Protein AF-A0A941SJ38-F1 (afdb_monomer)

Mean predicted aligned error: 13.51 Å

Foldseek 3Di:
DVVVCVLLLHQAAAEAEPCVVDDPVRVVVVVVVVLVVCVVPPNNPHHYAYDYPDPPDCVSVVVCCVPPVPVCVVCVVVSVVSSVVSVVVVVLVVVLVVLVVVCVVLVLVVQLVLLVVLLVVLLVLLVVVLVPDDQLLVVLLVLLLVLLLVLLLVQLVCLLPDPDQKGFSLVSSLVSLQVVLVVVLVVLVVVLVVSQVVLQVSCVVHDDDGRDDDQDDDDQDHQDSPVQRPRDIDGRDPCSVVGSVVSSVVSSVVCVPDCNSVSSSVRSSVSSVVNSVSSVSSSVRSSVSSVVSSVVSSVVSVVVVVVSVVVSVVSPPDPPPPPPVVVVVPVVPPPPPDD

Solvent-accessible surface area (backbone atoms only — not comparable to full-atom values): 19385 Å² total; per-residue (Å²): 108,70,70,58,43,44,75,50,48,44,88,68,74,46,73,44,68,59,43,79,81,42,55,74,67,54,46,52,54,52,49,52,53,53,49,53,51,34,45,76,72,79,45,79,79,61,53,73,37,46,30,44,91,57,88,89,56,56,65,47,39,54,47,32,42,62,73,53,46,45,58,50,63,78,36,38,67,60,49,49,52,48,24,51,49,46,49,51,53,48,52,51,53,53,51,52,52,51,51,52,54,49,46,64,76,56,32,58,68,63,54,49,51,49,50,55,48,42,50,52,52,45,52,47,54,51,52,53,59,58,70,66,63,73,60,38,65,66,50,25,54,55,50,48,56,52,47,49,51,50,45,20,44,55,51,15,50,49,59,59,78,46,88,66,68,53,45,69,48,32,65,50,48,46,52,53,50,49,54,49,53,52,50,53,52,51,52,53,52,52,52,49,53,51,50,51,49,52,46,27,58,51,50,66,77,43,92,75,82,84,71,81,87,73,86,78,89,68,85,80,79,77,83,85,52,86,89,73,63,66,91,40,73,42,68,60,59,90,66,44,86,78,35,42,68,58,37,20,53,51,43,41,56,52,48,68,72,42,74,53,57,63,51,51,36,52,53,44,24,54,50,43,48,46,46,48,53,49,48,52,52,45,49,50,51,51,50,52,54,52,50,51,58,48,48,55,52,50,52,51,50,50,51,54,52,49,52,54,50,49,53,49,51,63,72,61,52,76,79,88,78,75,66,74,82,64,58,74,67,61,70,74,72,78,76,82,87,86,130

Nearest PDB structures (foldseek):
  5wp9-assembly1_A  TM=1.998E-01  e=3.337E-02  Homo sapiens
  2wcd-assembly1_A  TM=2.028E-01  e=3.919E+00  Escherichia coli K-12

Structure (mmCIF, N/CA/C/O backbone):
data_AF-A0A941SJ38-F1
#
_entry.id   AF-A0A941SJ38-F1
#
loop_
_atom_site.group_PDB
_atom_site.id
_atom_site.type_symbol
_atom_site.label_atom_id
_atom_site.label_alt_id
_atom_site.label_comp_id
_atom_site.label_asym_id
_atom_site.label_entity_id
_atom_site.label_seq_id
_atom_site.pdbx_PDB_ins_code
_atom_site.Cartn_x
_atom_site.Cartn_y
_atom_site.Cartn_z
_atom_site.occupancy
_atom_site.B_iso_or_equiv
_atom_site.auth_seq_id
_atom_site.auth_comp_id
_atom_site.auth_asym_id
_atom_site.auth_atom_id
_atom_site.pdbx_PDB_model_num
ATOM 1 N N . LEU A 1 1 ? 20.464 14.013 -52.030 1.00 75.69 1 LEU A N 1
ATOM 2 C CA . LEU A 1 1 ? 20.244 12.592 -52.411 1.00 75.69 1 LEU A CA 1
ATOM 3 C C . LEU A 1 1 ? 21.562 11.840 -52.593 1.00 75.69 1 LEU A C 1
ATOM 5 O O . LEU A 1 1 ? 21.758 10.853 -51.898 1.00 75.69 1 LEU A O 1
ATOM 9 N N . ILE A 1 2 ? 22.471 12.305 -53.461 1.00 80.00 2 ILE A N 1
ATOM 10 C CA . ILE A 1 2 ? 23.782 11.664 -53.701 1.00 80.00 2 ILE A CA 1
ATOM 11 C C . ILE A 1 2 ? 24.567 11.471 -52.391 1.00 80.00 2 ILE A C 1
ATOM 13 O O . ILE A 1 2 ? 25.016 10.362 -52.109 1.00 80.00 2 ILE A O 1
ATOM 17 N N . ASP A 1 3 ? 24.606 12.488 -51.525 1.00 78.69 3 ASP A N 1
ATOM 18 C CA . ASP A 1 3 ? 25.258 12.384 -50.209 1.00 78.69 3 ASP A CA 1
ATOM 19 C C . ASP A 1 3 ? 24.637 11.331 -49.296 1.00 78.69 3 ASP A C 1
ATOM 21 O O . ASP A 1 3 ? 25.325 10.754 -48.462 1.00 78.69 3 ASP A O 1
ATOM 25 N N . ALA A 1 4 ? 23.327 11.098 -49.403 1.00 77.62 4 ALA A N 1
ATOM 26 C CA . ALA A 1 4 ? 22.640 10.096 -48.597 1.00 77.62 4 ALA A CA 1
ATOM 27 C C . ALA A 1 4 ? 22.971 8.681 -49.094 1.00 77.62 4 ALA A C 1
ATOM 29 O O . ALA A 1 4 ? 23.262 7.805 -48.282 1.00 77.62 4 ALA A O 1
ATOM 30 N N . LEU A 1 5 ? 23.004 8.487 -50.420 1.00 79.50 5 LEU A N 1
ATOM 31 C CA . LEU A 1 5 ? 23.379 7.221 -51.059 1.00 79.50 5 LEU A CA 1
ATOM 32 C C . LEU A 1 5 ? 24.843 6.854 -50.777 1.00 79.50 5 LEU A C 1
ATOM 34 O O . LEU A 1 5 ? 25.150 5.709 -50.439 1.00 79.50 5 LEU A O 1
ATOM 38 N N . ARG A 1 6 ? 25.750 7.832 -50.813 1.00 75.62 6 ARG A N 1
ATOM 39 C CA . ARG A 1 6 ? 27.159 7.594 -50.475 1.00 75.62 6 ARG A CA 1
ATOM 40 C C . ARG A 1 6 ? 27.389 7.382 -48.988 1.00 75.62 6 ARG A C 1
ATOM 42 O O . ARG A 1 6 ? 28.144 6.487 -48.629 1.00 75.62 6 ARG A O 1
ATOM 49 N N . ARG A 1 7 ? 26.675 8.103 -48.116 1.00 74.06 7 ARG A N 1
ATOM 50 C CA . ARG A 1 7 ? 26.668 7.810 -46.670 1.00 74.06 7 ARG A CA 1
ATOM 51 C C . ARG A 1 7 ? 26.160 6.398 -46.354 1.00 74.06 7 ARG A C 1
ATOM 53 O O . ARG A 1 7 ? 26.517 5.856 -45.316 1.00 74.06 7 ARG A O 1
ATOM 60 N N . SER A 1 8 ? 25.374 5.778 -47.240 1.00 69.50 8 SER A N 1
ATOM 61 C CA . SER A 1 8 ? 25.000 4.357 -47.148 1.00 69.50 8 SER A CA 1
ATOM 62 C C . SER A 1 8 ? 25.985 3.380 -47.813 1.00 69.50 8 SER A C 1
ATOM 64 O O . SER A 1 8 ? 25.677 2.193 -47.937 1.00 69.50 8 SER A O 1
ATOM 66 N N . GLY A 1 9 ? 27.154 3.857 -48.252 1.00 70.75 9 GLY A N 1
ATOM 67 C CA . GLY A 1 9 ? 28.175 3.047 -48.921 1.00 70.75 9 GLY A CA 1
ATOM 68 C C . GLY A 1 9 ? 27.796 2.624 -50.341 1.00 70.75 9 GLY A C 1
ATOM 69 O O . GLY A 1 9 ? 28.392 1.698 -50.884 1.00 70.75 9 GLY A O 1
ATOM 70 N N . SER A 1 10 ? 26.781 3.248 -50.947 1.00 80.19 10 SER A N 1
ATOM 71 C CA . SER A 1 10 ? 26.409 2.976 -52.335 1.00 80.19 10 SER A CA 1
ATOM 72 C C . SER A 1 10 ? 27.311 3.763 -53.277 1.00 80.19 10 SER A C 1
ATOM 74 O O . SER A 1 10 ? 27.501 4.969 -53.112 1.00 80.19 10 SER A O 1
ATOM 76 N N . ALA A 1 11 ? 27.841 3.086 -54.290 1.00 80.38 11 ALA A N 1
ATOM 77 C CA . ALA A 1 11 ? 28.521 3.752 -55.386 1.00 80.38 11 ALA A CA 1
ATOM 78 C C . ALA A 1 11 ? 27.474 4.395 -56.314 1.00 80.38 11 ALA A C 1
ATOM 80 O O . ALA A 1 11 ? 26.456 3.781 -56.636 1.00 80.38 11 ALA A O 1
ATOM 81 N N . VAL A 1 12 ? 27.699 5.656 -56.687 1.00 85.31 12 VAL A N 1
ATOM 82 C CA . VAL A 1 12 ? 26.742 6.479 -57.440 1.00 85.31 12 VAL A CA 1
ATOM 83 C C . VAL A 1 12 ? 27.341 6.826 -58.796 1.00 85.31 12 VAL A C 1
ATOM 85 O O . VAL A 1 12 ? 28.498 7.226 -58.874 1.00 85.31 12 VAL A O 1
ATOM 88 N N . ILE A 1 13 ? 26.535 6.696 -59.846 1.00 88.94 13 ILE A N 1
ATOM 89 C CA . ILE A 1 13 ? 26.848 7.109 -61.217 1.00 88.94 13 ILE A CA 1
ATOM 90 C C . ILE A 1 13 ? 25.715 8.021 -61.682 1.00 88.94 13 ILE A C 1
ATOM 92 O O . ILE A 1 13 ? 24.554 7.780 -61.340 1.00 88.94 13 ILE A O 1
ATOM 96 N N . VAL A 1 14 ? 26.030 9.047 -62.470 1.00 90.56 14 VAL A N 1
ATOM 97 C CA . VAL A 1 14 ? 25.021 9.901 -63.105 1.00 90.56 14 VAL A CA 1
ATOM 98 C C . VAL A 1 14 ? 24.909 9.548 -64.582 1.00 90.56 14 VAL A C 1
ATOM 100 O O . VAL A 1 14 ? 25.897 9.558 -65.312 1.00 90.56 14 VAL A O 1
ATOM 103 N N . LEU A 1 15 ? 23.689 9.243 -65.021 1.00 92.62 15 LEU A N 1
ATOM 104 C CA . LEU A 1 15 ? 23.380 8.951 -66.418 1.00 92.62 15 LEU A CA 1
ATOM 105 C C . LEU A 1 15 ? 22.578 10.103 -67.028 1.00 92.62 15 LEU A C 1
ATOM 107 O O . LEU A 1 15 ? 21.476 10.417 -66.575 1.00 92.62 15 LEU A O 1
ATOM 111 N N . LEU A 1 16 ? 23.123 10.712 -68.078 1.00 93.12 16 LEU A N 1
ATOM 112 C CA . LEU A 1 16 ? 22.471 11.741 -68.882 1.00 93.12 16 LEU A CA 1
ATOM 113 C C . LEU A 1 16 ? 21.714 11.072 -70.030 1.00 93.12 16 LEU A C 1
ATOM 115 O O . LEU A 1 16 ? 22.285 10.722 -71.063 1.00 93.12 16 LEU A O 1
ATOM 119 N N . THR A 1 17 ? 20.421 10.835 -69.811 1.00 91.31 17 THR A N 1
ATOM 120 C CA . THR A 1 17 ? 19.551 10.143 -70.776 1.00 91.31 17 THR A CA 1
ATOM 121 C C . THR A 1 17 ? 19.189 11.018 -71.985 1.00 91.31 17 THR A C 1
ATOM 123 O O . THR A 1 17 ? 19.182 12.242 -71.872 1.00 91.31 17 THR A O 1
ATOM 126 N N . LYS A 1 18 ? 18.794 10.389 -73.104 1.00 90.19 18 LYS A N 1
ATOM 127 C CA . LYS A 1 18 ? 18.397 11.037 -74.377 1.00 90.19 18 LYS A CA 1
ATOM 128 C C . LYS A 1 18 ? 19.536 11.783 -75.081 1.00 90.19 18 LYS A C 1
ATOM 130 O O . LYS A 1 18 ? 19.309 12.799 -75.739 1.00 90.19 18 LYS A O 1
ATOM 135 N N . ALA A 1 19 ? 20.761 11.277 -74.951 1.00 88.50 19 ALA A N 1
ATOM 136 C CA . ALA A 1 19 ? 21.938 11.877 -75.579 1.00 88.50 19 ALA A CA 1
ATOM 137 C C . ALA A 1 19 ? 21.843 11.956 -77.119 1.00 88.50 19 ALA A C 1
ATOM 139 O O . ALA A 1 19 ? 22.462 12.821 -77.728 1.00 88.50 19 ALA A O 1
ATOM 140 N N . ASP A 1 20 ? 21.020 11.112 -77.746 1.00 86.75 20 ASP A N 1
ATOM 141 C CA . ASP A 1 20 ? 20.721 11.109 -79.186 1.00 86.75 20 ASP A CA 1
ATOM 142 C C . ASP A 1 20 ? 20.048 12.393 -79.685 1.00 86.75 20 ASP A C 1
ATOM 144 O O . ASP A 1 20 ? 20.148 12.714 -80.864 1.00 86.75 20 ASP A O 1
ATOM 148 N N . ARG A 1 21 ? 19.392 13.152 -78.799 1.00 88.81 21 ARG A N 1
ATOM 149 C CA . ARG A 1 21 ? 18.765 14.437 -79.150 1.00 88.81 21 ARG A CA 1
ATOM 150 C C . ARG A 1 21 ? 19.740 15.608 -79.164 1.00 88.81 21 ARG A C 1
ATOM 152 O O . ARG A 1 21 ? 19.356 16.701 -79.566 1.00 88.81 21 ARG A O 1
ATOM 159 N N . LEU A 1 22 ? 20.950 15.395 -78.662 1.00 87.88 22 LEU A N 1
ATOM 160 C CA . LEU A 1 22 ? 21.973 16.419 -78.538 1.00 87.88 22 LEU A CA 1
ATOM 161 C C . LEU A 1 22 ? 23.025 16.206 -79.621 1.00 87.88 22 LEU A C 1
ATOM 163 O O . LEU A 1 22 ? 23.533 15.089 -79.780 1.00 87.88 22 LEU A O 1
ATOM 167 N N . GLY A 1 23 ? 23.378 17.287 -80.318 1.00 88.56 23 GLY A N 1
ATOM 168 C CA . GLY A 1 23 ? 24.576 17.310 -81.148 1.00 88.56 23 GLY A CA 1
ATOM 169 C C . GLY A 1 23 ? 25.833 17.145 -80.290 1.00 88.56 23 GLY A C 1
ATOM 170 O O . GLY A 1 23 ? 25.806 17.335 -79.075 1.00 88.56 23 GLY A O 1
ATOM 171 N N . GLU A 1 24 ? 26.958 16.797 -80.911 1.00 86.31 24 GLU A N 1
ATOM 172 C CA . GLU A 1 24 ? 28.221 16.549 -80.201 1.00 86.31 24 GLU A CA 1
ATOM 173 C C . GLU A 1 24 ? 28.652 17.734 -79.321 1.00 86.31 24 GLU A C 1
ATOM 175 O O . GLU A 1 24 ? 29.019 17.554 -78.160 1.00 86.31 24 GLU A O 1
ATOM 180 N N . ARG A 1 25 ? 28.529 18.957 -79.845 1.00 90.56 25 ARG A N 1
ATOM 181 C CA . ARG A 1 25 ? 28.831 20.188 -79.106 1.00 90.56 25 ARG A CA 1
ATOM 182 C C . ARG A 1 25 ? 27.931 20.360 -77.880 1.00 90.56 25 ARG A C 1
ATOM 184 O O . ARG A 1 25 ? 28.435 20.604 -76.786 1.00 90.56 25 ARG A O 1
ATOM 191 N N . ASP A 1 26 ? 26.626 20.165 -78.046 1.00 92.31 26 ASP A N 1
ATOM 192 C CA . ASP A 1 26 ? 25.653 20.311 -76.959 1.00 92.31 26 ASP A CA 1
ATOM 193 C C . ASP A 1 26 ? 25.883 19.263 -75.860 1.00 92.31 26 ASP A C 1
ATOM 195 O O . ASP A 1 26 ? 25.719 19.554 -74.675 1.00 92.31 26 ASP A O 1
ATOM 199 N N . ARG A 1 27 ? 26.320 18.046 -76.224 1.00 90.19 27 ARG A N 1
ATOM 200 C CA . ARG A 1 27 ? 26.716 17.014 -75.249 1.00 90.19 27 ARG A CA 1
ATOM 201 C C . ARG A 1 27 ? 27.866 17.517 -74.374 1.00 90.19 27 ARG A C 1
ATOM 203 O O . ARG A 1 27 ? 27.773 17.421 -73.153 1.00 90.19 27 ARG A O 1
ATOM 210 N N . TRP A 1 28 ? 28.916 18.099 -74.953 1.00 91.00 28 TRP A N 1
ATOM 211 C CA . TRP A 1 28 ? 30.040 18.638 -74.175 1.00 91.00 28 TRP A CA 1
ATOM 212 C C . TRP A 1 28 ? 29.636 19.794 -73.258 1.00 91.00 28 TRP A C 1
ATOM 214 O O . TRP A 1 28 ? 30.062 19.827 -72.101 1.00 91.00 28 TRP A O 1
ATOM 224 N N . GLU A 1 29 ? 28.774 20.695 -73.731 1.00 93.12 29 GLU A N 1
ATOM 225 C CA . GLU A 1 29 ? 28.261 21.808 -72.923 1.00 93.12 29 GLU A CA 1
ATOM 226 C C . GLU A 1 29 ? 27.428 21.299 -71.730 1.00 93.12 29 GLU A C 1
ATOM 228 O O . GLU A 1 29 ? 27.646 21.719 -70.587 1.00 93.12 29 GLU A O 1
ATOM 233 N N . VAL A 1 30 ? 26.542 20.320 -71.952 1.00 93.06 30 VAL A N 1
ATOM 234 C CA . VAL A 1 30 ? 25.743 19.691 -70.885 1.00 93.06 30 VAL A CA 1
ATOM 235 C C . VAL A 1 30 ? 26.626 18.903 -69.911 1.00 93.06 30 VAL A C 1
ATOM 237 O O . VAL A 1 30 ? 26.441 19.012 -68.696 1.00 93.06 30 VAL A O 1
ATOM 240 N N . TYR A 1 31 ? 27.603 18.138 -70.409 1.00 92.44 31 TYR A N 1
ATOM 241 C CA . TYR A 1 31 ? 28.555 17.403 -69.570 1.00 92.44 31 TYR A CA 1
ATOM 242 C C . TYR A 1 31 ? 29.340 18.349 -68.662 1.00 92.44 31 TYR A C 1
ATOM 244 O O . TYR A 1 31 ? 29.393 18.134 -67.449 1.00 92.44 31 TYR A O 1
ATOM 252 N N . GLY A 1 32 ? 29.907 19.416 -69.234 1.00 92.00 32 GLY A N 1
ATOM 253 C CA . GLY A 1 32 ? 30.650 20.438 -68.500 1.00 92.00 32 GLY A CA 1
ATOM 254 C C . GLY A 1 32 ? 29.790 21.110 -67.432 1.00 92.00 32 GLY A C 1
ATOM 255 O O . GLY A 1 32 ? 30.217 21.245 -66.287 1.00 92.00 32 GLY A O 1
ATOM 256 N N . HIS A 1 33 ? 28.539 21.447 -67.761 1.00 93.56 33 HIS A N 1
ATOM 257 C CA . HIS A 1 33 ? 27.612 22.030 -66.793 1.00 93.56 33 HIS A CA 1
ATOM 258 C C . HIS A 1 33 ? 27.317 21.088 -65.615 1.00 93.56 33 HIS A C 1
ATOM 260 O O . HIS A 1 33 ? 27.380 21.497 -64.453 1.00 93.56 33 HIS A O 1
ATOM 266 N N . VAL A 1 34 ? 26.994 19.822 -65.898 1.00 91.06 34 VAL A N 1
ATOM 267 C CA . VAL A 1 34 ? 26.637 18.828 -64.873 1.00 91.06 34 VAL A CA 1
ATOM 268 C C . VAL A 1 34 ? 27.839 18.482 -64.000 1.00 91.06 34 VAL A C 1
ATOM 270 O O . VAL A 1 34 ? 27.717 18.446 -62.777 1.00 91.06 34 VAL A O 1
ATOM 273 N N . THR A 1 35 ? 29.008 18.270 -64.600 1.00 90.50 35 THR A N 1
ATOM 274 C CA . THR A 1 35 ? 30.236 17.968 -63.850 1.00 90.50 35 THR A CA 1
ATOM 275 C C . THR A 1 35 ? 30.676 19.139 -62.978 1.00 90.50 35 THR A C 1
ATOM 277 O O . THR A 1 35 ? 30.949 18.923 -61.800 1.00 90.50 35 THR A O 1
ATOM 280 N N . ALA A 1 36 ? 30.637 20.379 -63.479 1.00 89.88 36 ALA A N 1
ATOM 281 C CA . ALA A 1 36 ? 30.938 21.566 -62.676 1.00 89.88 36 ALA A CA 1
ATOM 282 C C . ALA A 1 36 ? 29.968 21.726 -61.488 1.00 89.88 36 ALA A C 1
ATOM 284 O O . ALA A 1 36 ? 30.379 22.058 -60.372 1.00 89.88 36 ALA A O 1
ATOM 285 N N . ARG A 1 37 ? 28.676 21.431 -61.690 1.00 88.12 37 ARG A N 1
ATOM 286 C CA . ARG A 1 37 ? 27.662 21.419 -60.617 1.00 88.12 37 ARG A CA 1
ATOM 287 C C . ARG A 1 37 ? 27.922 20.323 -59.578 1.00 88.12 37 ARG A C 1
ATOM 289 O O . ARG A 1 37 ? 27.768 20.572 -58.385 1.00 88.12 37 ARG A O 1
ATOM 296 N N . LEU A 1 38 ? 28.315 19.122 -60.004 1.00 87.62 38 LEU A N 1
ATOM 297 C CA . LEU A 1 38 ? 28.646 18.019 -59.093 1.00 87.62 38 LEU A CA 1
ATOM 298 C C . LEU A 1 38 ? 29.923 18.298 -58.289 1.00 87.62 38 LEU A C 1
ATOM 300 O O . LEU A 1 38 ? 29.952 18.034 -57.087 1.00 87.62 38 LEU A O 1
ATOM 304 N N . GLN A 1 39 ? 30.935 18.886 -58.931 1.00 85.19 39 GLN A N 1
ATOM 305 C CA . GLN A 1 39 ? 32.205 19.274 -58.310 1.00 85.19 39 GLN A CA 1
ATOM 306 C C . GLN A 1 39 ? 32.030 20.357 -57.242 1.00 85.19 39 GLN A C 1
ATOM 308 O O . GLN A 1 39 ? 32.662 20.288 -56.193 1.00 85.19 39 GLN A O 1
ATOM 313 N N . THR A 1 40 ? 31.169 21.345 -57.494 1.00 82.31 40 THR A N 1
ATOM 314 C CA . THR A 1 40 ? 30.928 22.457 -56.558 1.00 82.31 40 THR A CA 1
ATOM 315 C C . THR A 1 40 ? 29.988 22.096 -55.409 1.00 82.31 40 THR A C 1
ATOM 317 O O . THR A 1 40 ? 30.082 22.705 -54.347 1.00 82.31 40 THR A O 1
ATOM 320 N N . GLY A 1 41 ? 29.084 21.127 -55.601 1.00 73.19 41 GLY A N 1
ATOM 321 C CA . GLY A 1 41 ? 28.016 20.836 -54.640 1.00 73.19 41 GLY A CA 1
ATOM 322 C C . GLY A 1 41 ? 28.115 19.519 -53.867 1.00 73.19 41 GLY A C 1
ATOM 323 O O . GLY A 1 41 ? 27.460 19.407 -52.834 1.00 73.19 41 GLY A O 1
ATOM 324 N N . VAL A 1 42 ? 28.846 18.509 -54.357 1.00 70.12 42 VAL A N 1
ATOM 325 C CA . VAL A 1 42 ? 28.764 17.140 -53.809 1.00 70.12 42 VAL A CA 1
ATOM 326 C C . VAL A 1 42 ? 30.127 16.453 -53.706 1.00 70.12 42 VAL A C 1
ATOM 328 O O . VAL A 1 42 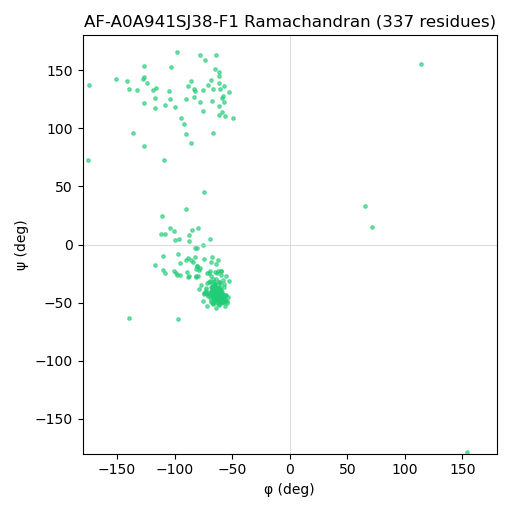? 30.539 16.106 -52.603 1.00 70.12 42 VAL A O 1
ATOM 331 N N . ASP A 1 43 ? 30.810 16.215 -54.833 1.00 66.94 43 ASP A N 1
ATOM 332 C CA . ASP A 1 43 ? 32.139 15.580 -54.897 1.00 66.94 43 ASP A CA 1
ATOM 333 C C . ASP A 1 43 ? 32.663 15.597 -56.352 1.00 66.94 43 ASP A C 1
ATOM 335 O O . ASP A 1 43 ? 31.902 15.270 -57.272 1.00 66.94 43 ASP A O 1
ATOM 339 N N . PRO A 1 44 ? 33.949 15.903 -56.591 1.00 71.31 44 PRO A N 1
ATOM 340 C CA . PRO A 1 44 ? 34.573 15.797 -57.909 1.00 71.31 44 PRO A CA 1
ATOM 341 C C . PRO A 1 44 ? 34.633 14.394 -58.546 1.00 71.31 44 PRO A C 1
ATOM 343 O O . PRO A 1 44 ? 34.922 14.307 -59.739 1.00 71.31 44 PRO A O 1
ATOM 346 N N . GLN A 1 45 ? 34.378 13.307 -57.813 1.00 78.31 45 GLN A N 1
ATOM 347 C CA . GLN A 1 45 ? 34.620 11.933 -58.284 1.00 78.31 45 GLN A CA 1
ATOM 348 C C . GLN A 1 45 ? 33.393 11.173 -58.814 1.00 78.31 45 GLN A C 1
ATOM 350 O O . GLN A 1 45 ? 33.512 9.992 -59.140 1.00 78.31 45 GLN A O 1
ATOM 355 N N . VAL A 1 46 ? 32.206 11.787 -58.898 1.00 86.25 46 VAL A N 1
ATOM 356 C CA . VAL A 1 46 ? 31.015 11.083 -59.411 1.00 86.25 46 VAL A CA 1
ATOM 357 C C . VAL A 1 46 ? 31.103 10.952 -60.938 1.00 86.25 46 VAL A C 1
ATOM 359 O O . VAL A 1 46 ? 31.055 11.973 -61.626 1.00 86.25 46 VAL A O 1
ATOM 362 N N . PRO A 1 47 ? 31.202 9.730 -61.498 1.00 88.88 47 PRO A N 1
ATOM 363 C CA . PRO A 1 47 ? 31.301 9.559 -62.939 1.00 88.88 47 PRO A CA 1
ATOM 364 C C . PRO A 1 47 ? 29.966 9.894 -63.616 1.00 88.88 47 PRO A C 1
ATOM 366 O O . PRO A 1 47 ? 28.890 9.504 -63.145 1.00 88.88 47 PRO A O 1
ATOM 369 N N . VAL A 1 48 ? 30.051 10.614 -64.735 1.00 91.38 48 VAL A N 1
ATOM 370 C CA . VAL A 1 48 ? 28.908 11.039 -65.549 1.00 91.38 48 VAL A CA 1
ATOM 371 C C . VAL A 1 48 ? 29.026 10.388 -66.922 1.00 91.38 48 VAL A C 1
ATOM 373 O O . VAL A 1 48 ? 30.052 10.532 -67.580 1.00 91.38 48 VAL A O 1
ATOM 376 N N . PHE A 1 49 ? 27.981 9.692 -67.364 1.00 92.75 49 PHE A N 1
ATOM 377 C CA . PHE A 1 49 ? 27.938 9.073 -68.689 1.00 92.75 49 PHE A CA 1
ATOM 378 C C . PHE A 1 49 ? 26.690 9.486 -69.459 1.00 92.75 49 PHE A C 1
ATOM 380 O O . PHE A 1 49 ? 25.644 9.774 -68.876 1.00 92.75 49 PHE A O 1
ATOM 387 N N . PHE A 1 50 ? 26.790 9.464 -70.784 1.00 90.75 50 PHE A N 1
ATOM 388 C CA . PHE A 1 50 ? 25.652 9.632 -71.675 1.00 90.75 50 PHE A CA 1
ATOM 389 C C . PHE A 1 50 ? 24.957 8.299 -71.922 1.00 90.75 50 PHE A C 1
ATOM 391 O O . PHE A 1 50 ? 25.602 7.271 -72.100 1.00 90.75 50 PHE A O 1
ATOM 398 N N . ALA A 1 51 ? 23.629 8.323 -71.973 1.00 88.44 51 ALA A N 1
ATOM 399 C CA . ALA A 1 51 ? 22.829 7.158 -72.310 1.00 88.44 51 ALA A CA 1
ATOM 400 C C . ALA A 1 51 ? 21.774 7.530 -73.356 1.00 88.44 51 ALA A C 1
ATOM 402 O O . ALA A 1 51 ? 21.047 8.518 -73.218 1.00 88.44 51 ALA A O 1
ATOM 403 N N . SER A 1 52 ? 21.652 6.705 -74.392 1.00 86.50 52 SER A N 1
ATOM 404 C CA . SER A 1 52 ? 20.530 6.745 -75.326 1.00 86.50 52 SER A CA 1
ATOM 405 C C . SER A 1 52 ? 19.911 5.356 -75.450 1.00 86.50 52 SER A C 1
ATOM 407 O O . SER A 1 52 ? 20.607 4.342 -75.402 1.00 86.50 52 SER A O 1
ATOM 409 N N . SER A 1 53 ? 18.586 5.321 -75.572 1.00 80.38 53 SER A N 1
ATOM 410 C CA . SER A 1 53 ? 17.812 4.112 -75.864 1.00 80.38 53 SER A CA 1
ATOM 411 C C . SER A 1 53 ? 17.663 3.855 -77.367 1.00 80.38 53 SER A C 1
ATOM 413 O O . SER A 1 53 ? 17.186 2.790 -77.751 1.00 80.38 53 SER A O 1
ATOM 415 N N . THR A 1 54 ? 18.021 4.825 -78.211 1.00 80.69 54 THR A N 1
ATOM 416 C CA . THR A 1 54 ? 17.819 4.773 -79.663 1.00 80.69 54 THR A CA 1
ATOM 417 C C . THR A 1 54 ? 18.960 3.992 -80.316 1.00 80.69 54 THR A C 1
ATOM 419 O O . THR A 1 54 ? 20.127 4.213 -80.008 1.00 80.69 54 THR A O 1
ATOM 422 N N . SER A 1 55 ? 18.648 3.068 -81.227 1.00 66.38 55 SER A N 1
ATOM 423 C CA . SER A 1 55 ? 19.638 2.178 -81.859 1.00 66.38 55 SER A CA 1
ATOM 424 C C . SER A 1 55 ? 20.514 2.847 -82.928 1.00 66.38 55 SER A C 1
ATOM 426 O O . SER A 1 55 ? 21.350 2.174 -83.520 1.00 66.38 55 SER A O 1
ATOM 428 N N . SER A 1 56 ? 20.311 4.138 -83.209 1.00 75.25 56 SER A N 1
ATOM 429 C CA . SER A 1 56 ? 20.999 4.873 -84.279 1.00 75.25 56 SER A CA 1
ATOM 430 C C . SER A 1 56 ? 22.401 5.367 -83.906 1.00 75.25 56 SER A C 1
ATOM 432 O O . SER A 1 56 ? 23.192 5.630 -84.802 1.00 75.25 56 SER A O 1
ATOM 434 N N . ASP A 1 57 ? 22.713 5.499 -82.612 1.00 73.88 57 ASP A N 1
ATOM 435 C CA . ASP A 1 57 ? 24.026 5.925 -82.104 1.00 73.88 57 ASP A CA 1
ATOM 436 C C . ASP A 1 57 ? 24.420 5.019 -80.926 1.00 73.88 57 ASP A C 1
ATOM 438 O O . ASP A 1 57 ? 23.969 5.207 -79.793 1.00 73.88 57 ASP A O 1
ATOM 442 N N . THR A 1 58 ? 25.208 3.973 -81.202 1.00 74.50 58 THR A N 1
ATOM 443 C CA . THR A 1 58 ? 25.619 2.990 -80.183 1.00 74.50 58 THR A CA 1
ATOM 444 C C . THR A 1 58 ? 26.790 3.481 -79.336 1.00 74.50 58 THR A C 1
ATOM 446 O O . THR A 1 58 ? 26.960 3.012 -78.215 1.00 74.50 58 THR A O 1
ATOM 449 N N . THR A 1 59 ? 27.539 4.485 -79.800 1.00 81.19 59 THR A N 1
ATOM 450 C CA . THR A 1 59 ? 28.773 4.966 -79.159 1.00 81.19 59 THR A CA 1
ATOM 451 C C . THR A 1 59 ? 28.584 5.350 -77.686 1.00 81.19 59 THR A C 1
ATOM 453 O O . THR A 1 59 ? 29.323 4.843 -76.843 1.00 81.19 59 THR A O 1
ATOM 456 N N . PRO A 1 60 ? 27.579 6.171 -77.308 1.00 81.62 60 PRO A N 1
ATOM 457 C CA . PRO A 1 60 ? 27.361 6.530 -75.907 1.00 81.62 60 PRO A CA 1
ATOM 458 C C . PRO A 1 60 ? 26.915 5.331 -75.069 1.00 81.62 60 PRO A C 1
ATOM 460 O O . PRO A 1 60 ? 27.251 5.234 -73.891 1.00 81.62 60 PRO A O 1
ATOM 463 N N . ARG A 1 61 ? 26.157 4.410 -75.681 1.00 82.25 61 ARG A N 1
ATOM 464 C CA . ARG A 1 61 ? 25.662 3.195 -75.032 1.00 82.25 61 ARG A CA 1
ATOM 465 C C . ARG A 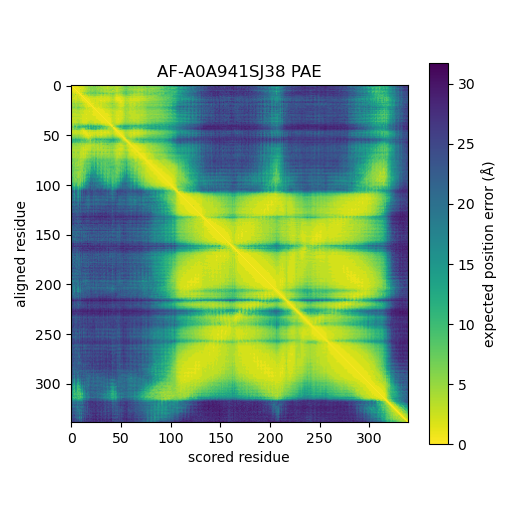1 61 ? 26.807 2.246 -74.691 1.00 82.25 61 ARG A C 1
ATOM 467 O O . ARG A 1 61 ? 26.900 1.794 -73.553 1.00 82.25 61 ARG A O 1
ATOM 474 N N . ASP A 1 62 ? 27.656 1.957 -75.663 1.00 85.50 62 ASP A N 1
ATOM 475 C CA . ASP A 1 62 ? 28.775 1.031 -75.504 1.00 85.50 62 ASP A CA 1
ATOM 476 C C . ASP A 1 62 ? 29.791 1.587 -74.501 1.00 85.50 62 ASP A C 1
ATOM 478 O O . ASP A 1 62 ? 30.297 0.856 -73.648 1.00 85.50 62 ASP A O 1
ATOM 482 N N . ASP A 1 63 ? 29.998 2.904 -74.524 1.00 83.81 63 ASP A N 1
ATOM 483 C CA . ASP A 1 63 ? 30.892 3.606 -73.613 1.00 83.81 63 ASP A CA 1
ATOM 484 C C . ASP A 1 63 ? 30.461 3.515 -72.138 1.00 83.81 63 ASP A C 1
ATOM 486 O O . ASP A 1 63 ? 31.259 3.118 -71.278 1.00 83.81 63 ASP A O 1
ATOM 490 N N . TRP A 1 64 ? 29.194 3.820 -71.819 1.00 88.00 64 TRP A N 1
ATOM 491 C CA . TRP A 1 64 ? 28.723 3.717 -70.432 1.00 88.00 64 TRP A CA 1
ATOM 492 C C . TRP A 1 64 ? 28.646 2.261 -69.965 1.00 88.00 64 TRP A C 1
ATOM 494 O O . TRP A 1 64 ? 28.866 1.989 -68.785 1.00 88.00 64 TRP A O 1
ATOM 504 N N . ILE A 1 65 ? 28.369 1.305 -70.858 1.00 87.12 65 ILE A N 1
ATOM 505 C CA . ILE A 1 65 ? 28.381 -0.118 -70.501 1.00 87.12 65 ILE A CA 1
ATOM 506 C C . ILE A 1 65 ? 29.808 -0.554 -70.159 1.00 87.12 65 ILE A C 1
ATOM 508 O O . ILE A 1 65 ? 30.022 -1.138 -69.096 1.00 87.12 65 ILE A O 1
ATOM 512 N N . ALA A 1 66 ? 30.779 -0.253 -71.022 1.00 88.50 66 ALA A N 1
ATOM 513 C CA . ALA A 1 66 ? 32.160 -0.698 -70.864 1.00 88.50 66 ALA A CA 1
ATOM 514 C C . ALA A 1 66 ? 32.870 -0.021 -69.683 1.00 88.50 66 ALA A C 1
ATOM 516 O O . ALA A 1 66 ? 33.533 -0.695 -68.895 1.00 88.50 66 ALA A O 1
ATOM 517 N N . ARG A 1 67 ? 32.727 1.302 -69.533 1.00 86.06 67 ARG A N 1
ATOM 518 C CA . ARG A 1 67 ? 33.435 2.077 -68.496 1.00 86.06 67 ARG A CA 1
ATOM 519 C C . ARG A 1 67 ? 32.616 2.302 -67.229 1.00 86.06 67 ARG A C 1
ATOM 521 O O . ARG A 1 67 ? 33.193 2.485 -66.161 1.00 86.06 67 ARG A O 1
ATOM 528 N N . GLY A 1 68 ? 31.290 2.296 -67.335 1.00 85.94 68 GLY A N 1
ATOM 529 C CA . GLY A 1 68 ? 30.372 2.502 -66.216 1.00 85.94 68 GLY A CA 1
ATOM 530 C C . GLY A 1 68 ? 29.865 1.188 -65.630 1.00 85.94 68 GLY A C 1
ATOM 531 O O . GLY A 1 68 ? 30.158 0.883 -64.483 1.00 85.94 68 GLY A O 1
ATOM 532 N N . LEU A 1 69 ? 29.113 0.389 -66.390 1.00 86.44 69 LEU A N 1
ATOM 533 C CA . LEU A 1 69 ? 28.402 -0.777 -65.845 1.00 86.44 69 LEU A CA 1
ATOM 534 C C . LEU A 1 69 ? 29.309 -1.976 -65.549 1.00 86.44 69 LEU A C 1
ATOM 536 O O . LEU A 1 69 ? 29.225 -2.554 -64.465 1.00 86.44 69 LEU A O 1
ATOM 540 N N . GLN A 1 70 ? 30.167 -2.357 -66.497 1.00 88.38 70 GLN A N 1
ATOM 541 C CA . GLN A 1 70 ? 31.013 -3.553 -66.400 1.00 88.38 70 GLN A CA 1
ATOM 542 C C . GLN A 1 70 ? 31.899 -3.565 -65.142 1.00 88.38 70 GLN A C 1
ATOM 544 O O . GLN A 1 70 ? 31.899 -4.576 -64.435 1.00 88.38 70 GLN A O 1
ATOM 549 N N . PRO A 1 71 ? 32.566 -2.459 -64.749 1.00 85.81 71 PRO A N 1
ATOM 550 C CA . PRO A 1 71 ? 33.322 -2.417 -63.497 1.00 85.81 71 PRO A CA 1
ATOM 551 C C . PRO A 1 71 ? 32.472 -2.661 -62.243 1.00 85.81 71 PRO A C 1
ATOM 553 O O . PRO A 1 71 ? 32.955 -3.254 -61.280 1.00 85.81 71 PRO A O 1
ATOM 556 N N . PHE A 1 72 ? 31.206 -2.234 -62.236 1.00 81.31 72 PHE A N 1
ATOM 557 C CA . PHE A 1 72 ? 30.299 -2.441 -61.102 1.00 81.31 72 PHE A CA 1
ATOM 558 C C . PHE A 1 72 ? 29.766 -3.870 -61.062 1.00 81.31 72 PHE A C 1
ATOM 560 O O . PHE A 1 72 ? 29.609 -4.422 -59.975 1.00 81.31 72 PHE A O 1
ATOM 567 N N . VAL A 1 73 ? 29.531 -4.484 -62.226 1.00 84.56 73 VAL A N 1
ATOM 568 C CA . VAL A 1 73 ? 29.187 -5.910 -62.328 1.00 84.56 73 VAL A CA 1
ATOM 569 C C . VAL A 1 73 ? 30.358 -6.765 -61.843 1.00 84.56 73 VAL A C 1
ATOM 571 O O . VAL A 1 73 ? 30.161 -7.628 -60.990 1.00 84.56 73 VAL A O 1
ATOM 574 N N . ALA A 1 74 ? 31.580 -6.465 -62.293 1.00 85.31 74 ALA A N 1
ATOM 575 C CA . ALA A 1 74 ? 32.796 -7.162 -61.875 1.00 85.31 74 ALA A CA 1
ATOM 576 C C . ALA A 1 74 ? 33.074 -7.031 -60.365 1.00 85.31 74 ALA A C 1
ATOM 578 O O . ALA A 1 74 ? 33.592 -7.954 -59.745 1.00 85.31 74 ALA A O 1
ATOM 579 N N . ARG A 1 75 ? 32.703 -5.897 -59.754 1.00 83.19 75 ARG A N 1
ATOM 580 C CA . ARG A 1 75 ? 32.885 -5.620 -58.315 1.00 83.19 75 ARG A CA 1
ATOM 581 C C . ARG A 1 75 ? 31.619 -5.827 -57.485 1.00 83.19 75 ARG A C 1
ATOM 583 O O . ARG A 1 75 ? 31.583 -5.402 -56.331 1.00 83.19 75 ARG A O 1
ATOM 590 N N . ARG A 1 76 ? 30.571 -6.445 -58.038 1.00 83.12 76 ARG A N 1
ATOM 591 C CA . ARG A 1 76 ? 29.243 -6.515 -57.409 1.00 83.12 76 ARG A CA 1
ATOM 592 C C . ARG A 1 76 ? 29.292 -7.083 -55.994 1.00 83.12 76 ARG A C 1
ATOM 594 O O . ARG A 1 76 ? 28.717 -6.481 -55.090 1.00 83.12 76 ARG A O 1
ATOM 601 N N . GLU A 1 77 ? 29.970 -8.210 -55.795 1.00 78.44 77 GLU A N 1
ATOM 602 C CA . GLU A 1 77 ? 30.034 -8.854 -54.477 1.00 78.44 77 GLU A CA 1
ATOM 603 C C . GLU A 1 77 ? 30.842 -8.027 -53.472 1.00 78.44 77 GLU A C 1
ATOM 605 O O . GLU A 1 77 ? 30.423 -7.881 -52.327 1.00 78.44 77 GLU A O 1
ATOM 610 N N . THR A 1 78 ? 31.922 -7.372 -53.907 1.00 82.06 78 THR A N 1
ATOM 611 C CA . THR A 1 78 ? 32.681 -6.429 -53.071 1.00 82.06 78 THR A CA 1
ATOM 612 C C . THR A 1 78 ? 31.849 -5.201 -52.695 1.00 82.06 78 THR A C 1
ATOM 614 O O . THR A 1 78 ? 31.835 -4.778 -51.545 1.00 82.06 78 THR A O 1
ATOM 617 N N . LEU A 1 79 ? 31.105 -4.619 -53.639 1.00 78.38 79 LEU A N 1
ATOM 618 C CA . LEU A 1 79 ? 30.233 -3.471 -53.365 1.00 78.38 79 LEU A CA 1
ATOM 619 C C . LEU A 1 79 ? 29.070 -3.854 -52.440 1.00 78.38 79 LEU A C 1
ATOM 621 O O . LEU A 1 79 ? 28.678 -3.076 -51.568 1.00 78.38 79 LEU A O 1
ATOM 625 N N . LYS A 1 80 ? 28.536 -5.069 -52.597 1.00 80.38 80 LYS A N 1
ATOM 626 C CA . LYS A 1 80 ? 27.509 -5.629 -51.718 1.00 80.38 80 LYS A CA 1
ATOM 627 C C . LYS A 1 80 ? 28.053 -5.862 -50.309 1.00 80.38 80 LYS A C 1
ATOM 629 O O . LYS A 1 80 ? 27.383 -5.462 -49.358 1.00 80.38 80 LYS A O 1
ATOM 634 N N . SER A 1 81 ? 29.246 -6.444 -50.159 1.00 78.25 81 SER A N 1
ATOM 635 C CA . SER A 1 81 ? 29.867 -6.666 -48.847 1.00 78.25 81 SER A CA 1
ATOM 636 C C . SER A 1 81 ? 30.180 -5.345 -48.141 1.00 78.25 81 SER A C 1
ATOM 638 O O . SER A 1 81 ? 29.825 -5.187 -46.976 1.00 78.25 81 SER A O 1
ATOM 640 N N . VAL A 1 82 ? 30.713 -4.353 -48.863 1.00 80.06 82 VAL A N 1
ATOM 641 C CA . VAL A 1 82 ? 30.954 -2.994 -48.349 1.00 80.06 82 VAL A CA 1
ATOM 642 C C . VAL A 1 82 ? 29.646 -2.325 -47.917 1.00 80.06 82 VAL A C 1
ATOM 644 O O . VAL A 1 82 ? 29.558 -1.799 -46.807 1.00 80.06 82 VAL A O 1
ATOM 647 N N . SER A 1 83 ? 28.592 -2.381 -48.740 1.00 75.69 83 SER A N 1
ATOM 648 C CA . SER A 1 83 ? 27.293 -1.797 -48.378 1.00 75.69 83 SER A CA 1
ATOM 649 C C . SER A 1 83 ? 26.662 -2.488 -47.165 1.00 75.69 83 SER A C 1
ATOM 651 O O . SER A 1 83 ? 26.136 -1.807 -46.283 1.00 75.69 83 SER A O 1
ATOM 653 N N . LEU A 1 84 ? 26.726 -3.823 -47.084 1.00 79.00 84 LEU A N 1
ATOM 654 C CA . LEU A 1 84 ? 26.255 -4.575 -45.918 1.00 79.00 84 LEU A CA 1
ATOM 655 C C . LEU A 1 84 ? 27.056 -4.212 -44.668 1.00 79.00 84 LEU A C 1
ATOM 657 O O . LEU A 1 84 ? 26.451 -3.923 -43.639 1.00 79.00 84 LEU A O 1
ATOM 661 N N . HIS A 1 85 ? 28.382 -4.133 -44.771 1.00 81.25 85 HIS A N 1
ATOM 662 C CA . HIS A 1 85 ? 29.245 -3.713 -43.672 1.00 81.25 85 HIS A CA 1
ATOM 663 C C . HIS A 1 85 ? 28.858 -2.320 -43.157 1.00 81.25 85 HIS A C 1
ATOM 665 O O . HIS A 1 85 ? 28.605 -2.154 -41.966 1.00 81.25 85 HIS A O 1
ATOM 671 N N . HIS A 1 86 ? 28.701 -1.328 -44.041 1.00 78.50 86 HIS A N 1
ATOM 672 C CA . HIS A 1 86 ? 28.264 0.016 -43.646 1.00 78.50 86 HIS A CA 1
ATOM 673 C C . HIS A 1 86 ? 26.876 0.030 -42.997 1.00 78.50 86 HIS A C 1
ATOM 675 O O . HIS A 1 86 ? 26.666 0.744 -42.014 1.00 78.50 86 HIS A O 1
ATOM 681 N N . LYS A 1 87 ? 25.926 -0.763 -43.510 1.00 80.56 87 LYS A N 1
ATOM 682 C CA . LYS A 1 87 ? 24.590 -0.894 -42.907 1.00 80.56 87 LYS A CA 1
ATOM 683 C C . LYS A 1 87 ? 24.665 -1.498 -41.506 1.00 80.56 87 LYS A C 1
ATOM 685 O O . LYS A 1 87 ? 24.041 -0.958 -40.597 1.00 80.56 87 LYS A O 1
ATOM 690 N N . VAL A 1 88 ? 25.456 -2.555 -41.319 1.00 83.25 88 VAL A N 1
ATOM 691 C CA . VAL A 1 88 ? 25.686 -3.186 -40.010 1.00 83.25 88 VAL A CA 1
ATOM 692 C C . VAL A 1 88 ? 26.318 -2.192 -39.035 1.00 83.25 88 VAL A C 1
ATOM 694 O O . VAL A 1 88 ? 25.811 -2.031 -37.928 1.00 83.25 88 VAL A O 1
ATOM 697 N N . GLN A 1 89 ? 27.358 -1.461 -39.450 1.00 81.06 89 GLN A N 1
ATOM 698 C CA . GLN A 1 89 ? 28.001 -0.450 -38.602 1.00 81.06 89 GLN A CA 1
ATOM 699 C C . GLN A 1 89 ? 27.049 0.687 -38.223 1.00 81.06 89 GLN A C 1
ATOM 701 O O . GLN A 1 89 ? 27.039 1.136 -37.078 1.00 81.06 89 GLN A O 1
ATOM 706 N N . ARG A 1 90 ? 26.200 1.130 -39.157 1.00 82.75 90 ARG A N 1
ATOM 707 C CA . ARG A 1 90 ? 25.188 2.152 -38.879 1.00 82.75 90 ARG A CA 1
ATOM 708 C C . ARG A 1 90 ? 24.148 1.661 -37.875 1.00 82.75 90 ARG A C 1
ATOM 710 O O . ARG A 1 90 ? 23.879 2.366 -36.911 1.00 82.75 90 ARG A O 1
ATOM 717 N N . ILE A 1 91 ? 23.606 0.456 -38.068 1.00 84.38 91 ILE A N 1
ATOM 718 C CA . ILE A 1 91 ? 22.657 -0.150 -37.122 1.00 84.38 91 ILE A CA 1
ATOM 719 C C . ILE A 1 91 ? 23.306 -0.276 -35.741 1.00 84.38 91 ILE A C 1
ATOM 721 O O . ILE A 1 91 ? 22.701 0.099 -34.743 1.00 84.38 91 ILE A O 1
ATOM 725 N N . ARG A 1 92 ? 24.562 -0.726 -35.676 1.00 82.19 92 ARG A N 1
ATOM 726 C CA . ARG A 1 92 ? 25.333 -0.818 -34.432 1.00 82.19 92 ARG A CA 1
ATOM 727 C C . ARG A 1 92 ? 25.467 0.541 -33.739 1.00 82.19 92 ARG A C 1
ATOM 729 O O . ARG A 1 92 ? 25.188 0.634 -32.548 1.00 82.19 92 ARG A O 1
ATOM 736 N N . ALA A 1 93 ? 25.837 1.593 -34.468 1.00 83.12 93 ALA A N 1
ATOM 737 C CA . ALA A 1 93 ? 25.930 2.950 -33.926 1.00 83.12 93 ALA A CA 1
ATOM 738 C C . ALA A 1 93 ? 24.569 3.486 -33.445 1.00 83.12 93 ALA A C 1
ATOM 740 O O . ALA A 1 93 ? 24.486 4.118 -32.391 1.00 83.12 93 ALA A O 1
ATOM 741 N N . ASP A 1 94 ? 23.494 3.203 -34.183 1.00 83.31 94 ASP A N 1
ATOM 742 C CA . ASP A 1 94 ? 22.131 3.595 -33.822 1.00 83.31 94 ASP A CA 1
ATOM 743 C C . ASP A 1 94 ? 21.660 2.880 -32.545 1.00 83.31 94 ASP A C 1
ATOM 745 O O . ASP A 1 94 ? 21.109 3.527 -31.652 1.00 83.31 94 ASP A O 1
ATOM 749 N N . ILE A 1 95 ? 21.950 1.580 -32.411 1.00 83.56 95 ILE A N 1
ATOM 750 C CA . ILE A 1 95 ? 21.677 0.804 -31.194 1.00 83.56 95 ILE A CA 1
ATOM 751 C C . ILE A 1 95 ? 22.493 1.349 -30.018 1.00 83.56 95 ILE A C 1
ATOM 753 O O . ILE A 1 95 ? 21.915 1.603 -28.965 1.00 83.56 95 ILE A O 1
ATOM 757 N N . ILE A 1 96 ? 23.802 1.583 -30.181 1.00 82.12 96 ILE A N 1
ATOM 758 C CA . ILE A 1 96 ? 24.657 2.140 -29.116 1.00 82.12 96 ILE A CA 1
ATOM 759 C C . ILE A 1 96 ? 24.093 3.473 -28.622 1.00 82.12 96 ILE A C 1
ATOM 761 O O . ILE A 1 96 ? 23.922 3.653 -27.419 1.00 82.12 96 ILE A O 1
ATOM 765 N N . ARG A 1 97 ? 23.733 4.375 -29.538 1.00 82.00 97 ARG A N 1
ATOM 766 C CA . ARG A 1 97 ? 23.149 5.680 -29.210 1.00 82.00 97 ARG A CA 1
ATOM 767 C C . ARG A 1 97 ? 21.802 5.556 -28.493 1.00 82.00 97 ARG A C 1
ATOM 769 O O . ARG A 1 97 ? 21.550 6.290 -27.541 1.00 82.00 97 ARG A O 1
ATOM 776 N N . CYS A 1 98 ? 20.947 4.626 -28.920 1.00 81.25 98 CYS A N 1
ATOM 777 C CA . CYS A 1 98 ? 19.683 4.339 -28.238 1.00 81.25 98 CYS A CA 1
ATOM 778 C C . CYS A 1 98 ? 19.928 3.817 -26.813 1.00 81.25 98 CYS A C 1
ATOM 780 O O . CYS A 1 98 ? 19.341 4.319 -25.854 1.00 81.25 98 CYS A O 1
ATOM 782 N N . LEU A 1 99 ? 20.867 2.879 -26.649 1.00 78.44 99 LEU A N 1
ATOM 783 C CA . LEU A 1 99 ? 21.264 2.371 -25.338 1.00 78.44 99 LEU A CA 1
ATOM 784 C C . LEU A 1 99 ? 21.851 3.485 -24.463 1.00 78.44 99 LEU A C 1
ATOM 786 O O . LEU A 1 99 ? 21.558 3.524 -23.273 1.00 78.44 99 LEU A O 1
ATOM 790 N N . GLU A 1 100 ? 22.675 4.386 -25.007 1.00 77.38 100 GLU A N 1
ATOM 791 C CA . GLU A 1 100 ? 23.221 5.583 -24.332 1.00 77.38 100 GLU A CA 1
ATOM 792 C C . GLU A 1 100 ? 22.123 6.502 -23.798 1.00 77.38 100 GLU A C 1
ATOM 794 O O . GLU A 1 100 ? 22.149 6.873 -22.623 1.00 77.38 100 GLU A O 1
ATOM 799 N N . GLN A 1 101 ? 21.101 6.774 -24.606 1.00 78.19 101 GLN A N 1
ATOM 800 C CA . GLN A 1 101 ? 19.932 7.538 -24.168 1.00 78.19 101 GLN A CA 1
ATOM 801 C C . GLN A 1 101 ? 19.142 6.815 -23.069 1.00 78.19 101 GLN A C 1
ATOM 803 O O . GLN A 1 101 ? 18.719 7.451 -22.100 1.00 78.19 101 GLN A O 1
ATOM 808 N N . LEU A 1 102 ? 18.971 5.494 -23.186 1.00 73.00 102 LEU A N 1
ATOM 809 C CA . LEU A 1 102 ? 18.264 4.691 -22.188 1.00 73.00 102 LEU A CA 1
ATOM 810 C C . LEU A 1 102 ? 18.997 4.658 -20.846 1.00 73.00 102 LEU A C 1
ATOM 812 O O . LEU A 1 102 ? 18.361 4.928 -19.831 1.00 73.00 102 LEU A O 1
ATOM 816 N N . SER A 1 103 ? 20.318 4.438 -20.799 1.00 69.38 103 SER A N 1
ATOM 817 C CA . SER A 1 103 ? 21.015 4.506 -19.500 1.00 69.38 103 SER A CA 1
ATOM 818 C C . SER A 1 103 ? 21.112 5.920 -18.944 1.00 69.38 103 SER A C 1
ATOM 820 O O . SER A 1 103 ? 21.306 6.068 -17.746 1.00 69.38 103 SER A O 1
ATOM 822 N N . GLY A 1 104 ? 21.065 6.955 -19.790 1.00 67.25 104 GLY A N 1
ATOM 823 C CA . GLY A 1 104 ? 21.017 8.337 -19.315 1.00 67.25 104 GLY A CA 1
ATOM 824 C C . GLY A 1 104 ? 19.731 8.602 -18.529 1.00 67.25 104 GLY A C 1
ATOM 825 O O . GLY A 1 104 ? 19.766 9.233 -17.476 1.00 67.25 104 GLY A O 1
ATOM 826 N N . ARG A 1 105 ? 18.603 8.057 -19.006 1.00 64.31 105 ARG A N 1
ATOM 827 C CA . ARG A 1 105 ? 17.306 8.099 -18.311 1.00 64.31 105 ARG A CA 1
ATOM 828 C C . ARG A 1 105 ? 17.262 7.175 -17.095 1.00 64.31 105 ARG A C 1
ATOM 830 O O . ARG A 1 105 ? 16.732 7.562 -16.062 1.00 64.31 105 ARG A O 1
ATOM 837 N N . LEU A 1 106 ? 17.859 5.994 -17.213 1.00 64.44 106 LEU A N 1
ATOM 838 C CA . LEU A 1 106 ? 17.986 4.994 -16.151 1.00 64.44 106 LEU A CA 1
ATOM 839 C C . LEU A 1 106 ? 19.271 5.181 -15.340 1.00 64.44 106 LEU A C 1
ATOM 841 O O . LEU A 1 106 ? 19.847 4.198 -14.880 1.00 64.44 106 LEU A O 1
ATOM 845 N N . SER A 1 107 ? 19.773 6.415 -15.202 1.00 68.44 107 SER A N 1
ATOM 846 C CA . SER A 1 107 ? 20.991 6.649 -14.429 1.00 68.44 107 SER A CA 1
ATOM 847 C C . SER A 1 107 ? 20.772 6.090 -13.029 1.00 68.44 107 SER A C 1
ATOM 849 O O . SER A 1 107 ? 19.958 6.621 -12.268 1.00 68.44 107 SER A O 1
ATOM 851 N N . ALA A 1 108 ? 21.479 5.000 -12.714 1.00 70.50 108 ALA A N 1
ATOM 852 C CA . ALA A 1 108 ? 21.285 4.240 -11.486 1.00 70.50 108 ALA A CA 1
ATOM 853 C C . ALA A 1 108 ? 21.357 5.155 -10.256 1.00 70.50 108 ALA A C 1
ATOM 855 O O . ALA A 1 108 ? 20.610 4.969 -9.308 1.00 70.50 108 ALA A O 1
ATOM 856 N N . GLY A 1 109 ? 22.156 6.229 -10.307 1.00 76.62 109 GLY A N 1
ATOM 857 C CA . GLY A 1 109 ? 22.216 7.237 -9.248 1.00 76.62 109 GLY A CA 1
ATOM 858 C C . GLY A 1 109 ? 20.891 7.968 -8.991 1.00 76.62 109 GLY A C 1
ATOM 859 O O . GLY A 1 109 ? 20.496 8.109 -7.838 1.00 76.62 109 GLY A O 1
ATOM 860 N N . VAL A 1 110 ? 20.176 8.398 -10.037 1.00 82.69 110 VAL A N 1
ATOM 861 C CA . VAL A 1 110 ? 18.900 9.129 -9.896 1.00 82.69 110 VAL A CA 1
ATOM 862 C C . VAL A 1 110 ? 17.792 8.193 -9.418 1.00 82.69 110 VAL A C 1
ATOM 864 O O . VAL A 1 110 ? 17.025 8.551 -8.522 1.00 82.69 110 VAL A O 1
ATOM 867 N N . LEU A 1 111 ? 17.727 6.983 -9.981 1.00 84.94 111 LEU A N 1
ATOM 868 C CA . LEU A 1 111 ? 16.740 5.981 -9.586 1.00 84.94 111 LEU A CA 1
ATOM 869 C C . LEU A 1 111 ? 16.978 5.509 -8.144 1.00 84.94 111 LEU A C 1
ATOM 871 O O . LEU A 1 111 ? 16.045 5.535 -7.344 1.00 84.94 111 LEU A O 1
ATOM 875 N N . ASN A 1 112 ? 18.227 5.210 -7.768 1.00 86.38 112 ASN A N 1
ATOM 876 C CA . ASN A 1 112 ? 18.590 4.831 -6.399 1.00 86.38 112 ASN A CA 1
ATOM 877 C C . ASN A 1 112 ? 18.297 5.957 -5.405 1.00 86.38 112 ASN A C 1
ATOM 879 O O . ASN A 1 112 ? 17.772 5.702 -4.324 1.00 86.38 112 ASN A O 1
ATOM 883 N N . GLN A 1 113 ? 18.573 7.216 -5.764 1.00 89.75 113 GLN A N 1
ATOM 884 C CA . GLN A 1 113 ? 18.241 8.361 -4.915 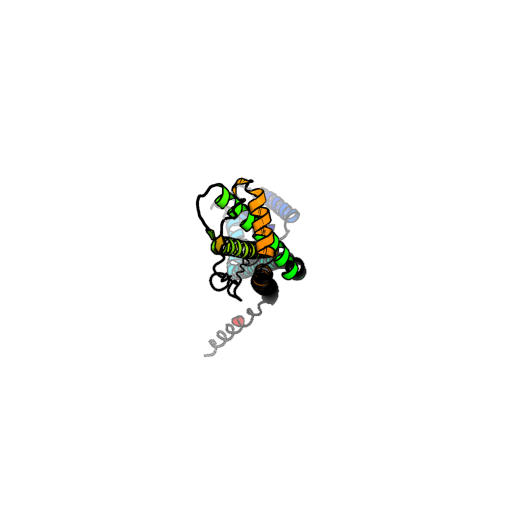1.00 89.75 113 GLN A CA 1
ATOM 885 C C . GLN A 1 113 ? 16.725 8.501 -4.720 1.00 89.75 113 GLN A C 1
ATOM 887 O O . GLN A 1 113 ? 16.272 8.800 -3.611 1.00 89.75 113 GLN A O 1
ATOM 892 N N . ARG A 1 114 ? 15.934 8.260 -5.773 1.00 90.94 114 ARG A N 1
ATOM 893 C CA . ARG A 1 114 ? 14.468 8.281 -5.707 1.00 90.94 114 ARG A CA 1
ATOM 894 C C . ARG A 1 114 ? 13.930 7.143 -4.841 1.00 90.94 114 ARG A C 1
ATOM 896 O O . ARG A 1 114 ? 13.102 7.412 -3.973 1.00 90.94 114 ARG A O 1
ATOM 903 N N . ILE A 1 115 ? 14.443 5.923 -5.015 1.00 91.88 115 ILE A N 1
ATOM 904 C CA . ILE A 1 115 ? 14.085 4.766 -4.183 1.00 91.88 115 ILE A CA 1
ATOM 905 C C . ILE A 1 115 ? 14.450 5.030 -2.719 1.00 91.88 115 ILE A C 1
ATOM 907 O O . ILE A 1 115 ? 13.590 4.915 -1.853 1.00 91.88 115 ILE A O 1
ATOM 911 N N . ALA A 1 116 ? 15.662 5.511 -2.432 1.00 91.44 116 ALA A N 1
ATOM 912 C CA . ALA A 1 116 ? 16.089 5.849 -1.073 1.00 91.44 116 ALA A CA 1
ATOM 913 C C . ALA A 1 116 ? 15.279 7.001 -0.446 1.00 91.44 116 ALA A C 1
ATOM 915 O O . ALA A 1 116 ? 15.135 7.080 0.775 1.00 91.44 116 ALA A O 1
ATOM 916 N N . SER A 1 117 ? 14.772 7.939 -1.255 1.00 94.31 117 SER A N 1
ATOM 917 C CA . SER A 1 117 ? 13.848 8.984 -0.793 1.00 94.31 117 SER A CA 1
ATOM 918 C C . SER A 1 117 ? 12.492 8.395 -0.412 1.00 94.31 117 SER A C 1
ATOM 920 O O . SER A 1 117 ? 12.005 8.666 0.682 1.00 94.31 117 SER A O 1
ATOM 922 N N . VAL A 1 118 ? 11.911 7.570 -1.287 1.00 95.31 118 VAL A N 1
ATOM 923 C CA . VAL A 1 118 ? 10.627 6.893 -1.050 1.00 95.31 118 VAL A CA 1
ATOM 924 C C . VAL A 1 118 ? 10.708 5.960 0.154 1.00 95.31 118 VAL A C 1
ATOM 926 O O . VAL A 1 118 ? 9.811 5.970 0.993 1.00 95.31 118 VAL A O 1
ATOM 929 N N . GLN A 1 119 ? 11.808 5.221 0.292 1.00 95.38 119 GLN A N 1
ATOM 930 C CA . GLN A 1 119 ? 12.046 4.338 1.427 1.00 95.38 119 GLN A CA 1
ATOM 931 C C . GLN A 1 119 ? 12.053 5.120 2.746 1.00 95.38 119 GLN A C 1
ATOM 933 O O . GLN A 1 119 ? 11.359 4.746 3.687 1.00 95.38 119 GLN A O 1
ATOM 938 N N . ARG A 1 120 ? 12.784 6.243 2.811 1.00 95.50 120 ARG A N 1
ATOM 939 C CA . ARG A 1 120 ? 12.804 7.112 4.001 1.00 95.50 120 ARG A CA 1
ATOM 940 C C . ARG A 1 120 ? 11.431 7.698 4.313 1.00 95.50 120 ARG A C 1
ATOM 942 O O . ARG A 1 120 ? 11.035 7.715 5.474 1.00 95.50 120 ARG A O 1
ATOM 949 N N . GLU A 1 121 ? 10.713 8.171 3.297 1.00 96.44 121 GLU A N 1
ATOM 950 C CA . GLU A 1 121 ? 9.366 8.727 3.462 1.00 96.44 121 GLU A CA 1
ATOM 951 C C . GLU A 1 121 ? 8.395 7.671 4.012 1.00 96.44 121 GLU A C 1
ATOM 953 O O . GLU A 1 121 ? 7.712 7.928 5.001 1.00 96.44 121 GLU A O 1
ATOM 958 N N . GLY A 1 122 ? 8.402 6.455 3.457 1.00 94.62 122 GLY A N 1
ATOM 959 C CA . GLY A 1 122 ? 7.552 5.364 3.935 1.00 94.62 122 GLY A CA 1
ATOM 960 C C . GLY A 1 122 ? 7.917 4.866 5.336 1.00 94.62 122 GLY A C 1
ATOM 961 O O . GLY A 1 122 ? 7.022 4.671 6.156 1.00 94.62 122 GLY A O 1
ATOM 962 N N . ILE A 1 123 ? 9.210 4.746 5.663 1.00 93.19 123 ILE A N 1
ATOM 963 C CA . ILE A 1 123 ? 9.655 4.405 7.029 1.00 93.19 123 ILE A CA 1
ATOM 964 C C . ILE A 1 123 ? 9.165 5.459 8.030 1.00 93.19 123 ILE A C 1
ATOM 966 O O . ILE A 1 123 ? 8.656 5.109 9.095 1.00 93.19 123 ILE A O 1
ATOM 970 N N . ASN A 1 124 ? 9.260 6.745 7.680 1.00 94.94 124 ASN A N 1
ATOM 971 C CA . ASN A 1 124 ? 8.769 7.823 8.535 1.00 94.94 124 ASN A CA 1
ATOM 972 C C . ASN A 1 124 ? 7.247 7.767 8.720 1.00 94.94 124 ASN A C 1
ATOM 974 O O . ASN A 1 124 ? 6.781 7.959 9.841 1.00 94.94 124 ASN A O 1
ATOM 978 N N . LEU A 1 125 ? 6.478 7.456 7.668 1.00 95.38 125 LEU A N 1
ATOM 979 C CA . LEU A 1 125 ? 5.023 7.283 7.767 1.00 95.38 125 LEU A CA 1
ATOM 980 C C . LEU A 1 125 ? 4.642 6.158 8.739 1.00 95.38 125 LEU A C 1
ATOM 982 O O . LEU A 1 125 ? 3.766 6.347 9.586 1.00 95.38 125 LEU A O 1
ATOM 986 N N . VAL A 1 126 ? 5.318 5.008 8.655 1.00 94.06 126 VAL A N 1
ATOM 987 C CA . VAL A 1 126 ? 5.085 3.874 9.564 1.00 94.06 126 VAL A CA 1
ATOM 988 C C . VAL A 1 126 ? 5.477 4.239 11.000 1.00 94.06 126 VAL A C 1
ATOM 990 O O . VAL A 1 126 ? 4.689 4.028 11.923 1.00 94.06 126 VAL A O 1
ATOM 993 N N . ALA A 1 127 ? 6.633 4.877 11.194 1.00 91.81 127 ALA A N 1
ATOM 994 C CA . ALA A 1 127 ? 7.093 5.320 12.511 1.00 91.81 127 ALA A CA 1
ATOM 995 C C . ALA A 1 127 ? 6.193 6.409 13.132 1.00 91.81 127 ALA A C 1
ATOM 997 O O . ALA A 1 127 ? 6.022 6.477 14.352 1.00 91.81 127 ALA A O 1
ATOM 998 N N . ASP A 1 128 ? 5.609 7.295 12.323 1.00 94.12 128 ASP A N 1
ATOM 999 C CA . ASP A 1 128 ? 4.620 8.278 12.779 1.00 94.12 128 ASP A CA 1
ATOM 1000 C C . ASP A 1 128 ? 3.311 7.601 13.208 1.00 94.12 128 ASP A C 1
ATOM 1002 O O . ASP A 1 128 ? 2.711 7.992 14.213 1.00 94.12 128 ASP A O 1
ATOM 1006 N N . ALA A 1 129 ? 2.868 6.573 12.479 1.00 92.44 129 ALA A N 1
ATOM 1007 C CA . ALA A 1 129 ? 1.695 5.785 12.849 1.00 92.44 129 ALA A CA 1
ATOM 1008 C C . ALA A 1 129 ? 1.914 5.003 14.155 1.00 92.44 129 ALA A C 1
ATOM 1010 O O . ALA A 1 129 ? 0.999 4.909 14.979 1.00 92.44 129 ALA A O 1
ATOM 1011 N N . GLU A 1 130 ? 3.127 4.497 14.379 1.00 90.75 130 GLU A N 1
ATOM 1012 C CA . GLU A 1 130 ? 3.516 3.842 15.628 1.00 90.75 130 GLU A CA 1
ATOM 1013 C C . GLU A 1 130 ? 3.459 4.822 16.809 1.00 90.75 130 GLU A C 1
ATOM 1015 O O . GLU A 1 130 ? 2.787 4.541 17.802 1.00 90.75 130 GLU A O 1
ATOM 1020 N N . ARG A 1 131 ? 4.032 6.025 16.653 1.00 90.00 131 ARG A N 1
ATOM 1021 C CA . ARG A 1 131 ? 4.055 7.083 17.684 1.00 90.00 131 ARG A CA 1
ATOM 1022 C C . ARG A 1 131 ? 2.681 7.623 18.082 1.00 90.00 131 ARG A C 1
ATOM 1024 O O . ARG A 1 131 ? 2.531 8.126 19.191 1.00 90.00 131 ARG A O 1
ATOM 1031 N N . ARG A 1 132 ? 1.670 7.518 17.215 1.00 88.94 132 ARG A N 1
ATOM 1032 C CA . ARG A 1 132 ? 0.278 7.920 17.513 1.00 88.94 132 ARG A CA 1
ATOM 1033 C C . ARG A 1 132 ? -0.497 6.877 18.333 1.00 88.94 132 ARG A C 1
ATOM 1035 O O . ARG A 1 132 ? -1.724 6.955 18.407 1.00 88.94 132 ARG A O 1
ATOM 1042 N N . ALA A 1 133 ? 0.195 5.903 18.928 1.00 83.62 133 ALA A N 1
ATOM 1043 C CA . ALA A 1 133 ? -0.383 4.960 19.875 1.00 83.62 133 ALA A CA 1
ATOM 1044 C C . ALA A 1 133 ? -1.120 5.695 21.003 1.00 83.62 133 ALA A C 1
ATOM 1046 O O . ALA A 1 133 ? -0.580 6.610 21.623 1.00 83.62 133 ALA A O 1
ATOM 1047 N N . VAL A 1 134 ? -2.351 5.277 21.282 1.00 86.19 134 VAL A N 1
ATOM 1048 C CA . VAL A 1 134 ? -3.089 5.743 22.459 1.00 86.19 134 VAL A CA 1
ATOM 1049 C C . VAL A 1 134 ? -2.753 4.816 23.619 1.00 86.19 134 VAL A C 1
ATOM 1051 O O . VAL A 1 134 ? -2.751 3.601 23.434 1.00 86.19 134 VAL A O 1
ATOM 1054 N N . ASP A 1 135 ? -2.505 5.372 24.808 1.00 89.88 135 ASP A N 1
ATOM 1055 C CA . ASP A 1 135 ? -2.324 4.582 26.028 1.00 89.88 135 ASP A CA 1
ATOM 1056 C C . ASP A 1 135 ? -3.579 3.720 26.304 1.00 89.88 135 ASP A C 1
ATOM 1058 O O . ASP A 1 135 ? -4.645 4.273 26.614 1.00 89.88 135 ASP A O 1
ATOM 1062 N N . PRO A 1 136 ? -3.478 2.375 26.236 1.00 87.62 136 PRO A N 1
ATOM 1063 C CA . PRO A 1 136 ? -4.606 1.477 26.475 1.00 87.62 136 PRO A CA 1
ATOM 1064 C C . PRO A 1 136 ? -5.231 1.659 27.860 1.00 87.62 136 PRO A C 1
ATOM 1066 O O . PRO A 1 136 ? -6.435 1.448 28.032 1.00 87.62 136 PRO A O 1
ATOM 1069 N N . GLN A 1 137 ? -4.434 2.052 28.861 1.00 88.69 137 GLN A N 1
ATOM 1070 C CA . GLN A 1 137 ? -4.919 2.244 30.221 1.00 88.69 137 GLN A CA 1
ATOM 1071 C C . GLN A 1 137 ? -5.797 3.493 30.321 1.00 88.69 137 GLN A C 1
ATOM 1073 O O . GLN A 1 137 ? -6.935 3.393 30.791 1.00 88.69 137 GLN A O 1
ATOM 1078 N N . ALA A 1 138 ? -5.312 4.649 29.861 1.00 89.69 138 ALA A N 1
ATOM 1079 C CA . ALA A 1 138 ? -6.108 5.872 29.818 1.00 89.69 138 ALA A CA 1
ATOM 1080 C C . ALA A 1 138 ? -7.392 5.692 28.988 1.00 89.69 138 ALA A C 1
ATOM 1082 O O . ALA A 1 138 ? -8.479 6.049 29.455 1.00 89.69 138 ALA A O 1
ATOM 1083 N N . GLU A 1 139 ? -7.291 5.069 27.809 1.00 90.50 139 GLU A N 1
ATOM 1084 C CA . GLU A 1 139 ? -8.441 4.855 26.926 1.00 90.50 139 GLU A CA 1
ATOM 1085 C C . GLU A 1 139 ? -9.477 3.917 27.556 1.00 90.50 139 GLU A C 1
ATOM 1087 O O . GLU A 1 139 ? -10.671 4.224 27.543 1.00 90.50 139 GLU A O 1
ATOM 1092 N N . SER A 1 140 ? -9.045 2.820 28.193 1.00 89.81 140 SER A N 1
ATOM 1093 C CA . SER A 1 140 ? -9.967 1.892 28.863 1.00 89.81 140 SER A CA 1
ATOM 1094 C C . SER A 1 140 ? -10.830 2.602 29.911 1.00 89.81 140 SER A C 1
ATOM 1096 O O . SER A 1 140 ? -12.048 2.428 29.930 1.00 89.81 140 SER A O 1
ATOM 1098 N N . ARG A 1 141 ? -10.244 3.490 30.723 1.00 91.62 141 ARG A N 1
ATOM 1099 C CA . ARG A 1 141 ? -10.971 4.248 31.755 1.00 91.62 141 ARG A CA 1
ATOM 1100 C C . ARG A 1 141 ? -12.015 5.185 31.159 1.00 91.62 141 ARG A C 1
ATOM 1102 O O . ARG A 1 141 ? -13.148 5.228 31.642 1.00 91.62 141 ARG A O 1
ATOM 1109 N N . ILE A 1 142 ? -11.652 5.905 30.096 1.00 92.12 142 ILE A N 1
ATOM 1110 C CA . ILE A 1 142 ? -12.565 6.807 29.378 1.00 92.12 142 ILE A CA 1
ATOM 1111 C C . ILE A 1 142 ? -13.731 6.009 28.781 1.00 92.12 142 ILE A C 1
ATOM 1113 O O . ILE A 1 142 ? -14.894 6.409 28.900 1.00 92.12 142 ILE A O 1
ATOM 1117 N N . GLN A 1 143 ? -13.433 4.864 28.165 1.00 92.88 143 GLN A N 1
ATOM 1118 C CA . GLN A 1 143 ? -14.428 4.000 27.539 1.00 92.88 143 GLN A CA 1
ATOM 1119 C C . GLN A 1 143 ? -15.388 3.391 28.564 1.00 92.88 143 GLN A C 1
ATOM 1121 O O . GLN A 1 143 ? -16.597 3.419 28.325 1.00 92.88 143 GLN A O 1
ATOM 1126 N N . ILE A 1 144 ? -14.892 2.929 29.718 1.00 92.81 144 ILE A N 1
ATOM 1127 C CA . ILE A 1 144 ? -15.738 2.398 30.796 1.00 92.81 144 ILE A CA 1
ATOM 1128 C C . ILE A 1 144 ? -16.674 3.468 31.349 1.00 92.81 144 ILE A C 1
ATOM 1130 O O . ILE A 1 144 ? -17.870 3.212 31.470 1.00 92.81 144 ILE A O 1
ATOM 1134 N N . ASP A 1 145 ? -16.194 4.679 31.639 1.00 93.12 145 ASP A N 1
ATOM 1135 C CA . ASP A 1 145 ? -17.085 5.720 32.162 1.00 93.12 145 ASP A CA 1
ATOM 1136 C C . ASP A 1 145 ? -18.168 6.120 31.144 1.00 93.12 145 ASP A C 1
ATOM 1138 O O . ASP A 1 145 ? -19.334 6.293 31.507 1.00 93.12 145 ASP A O 1
ATOM 1142 N N . ARG A 1 146 ? -17.812 6.191 29.852 1.00 94.88 146 ARG A N 1
ATOM 1143 C CA . ARG A 1 146 ? -18.786 6.394 28.768 1.00 94.88 146 ARG A CA 1
ATOM 1144 C C . ARG A 1 146 ? -19.793 5.242 28.683 1.00 94.88 146 ARG A C 1
ATOM 1146 O O . ARG A 1 146 ? -20.978 5.513 28.533 1.00 94.88 146 ARG A O 1
ATOM 1153 N N . LEU A 1 147 ? -19.339 3.991 28.796 1.00 95.00 147 LEU A N 1
ATOM 1154 C CA . LEU A 1 147 ? -20.194 2.800 28.730 1.00 95.00 147 LEU A CA 1
ATOM 1155 C C . LEU A 1 147 ? -21.185 2.784 29.892 1.00 95.00 147 LEU A C 1
ATOM 1157 O O . LEU A 1 147 ? -22.376 2.593 29.684 1.00 95.00 147 LEU A O 1
ATOM 1161 N N . LEU A 1 148 ? -20.721 3.044 31.116 1.00 94.19 148 LEU A N 1
ATOM 1162 C CA . LEU A 1 148 ? -21.591 3.067 32.292 1.00 94.19 148 LEU A CA 1
ATOM 1163 C C . LEU A 1 148 ? -22.653 4.1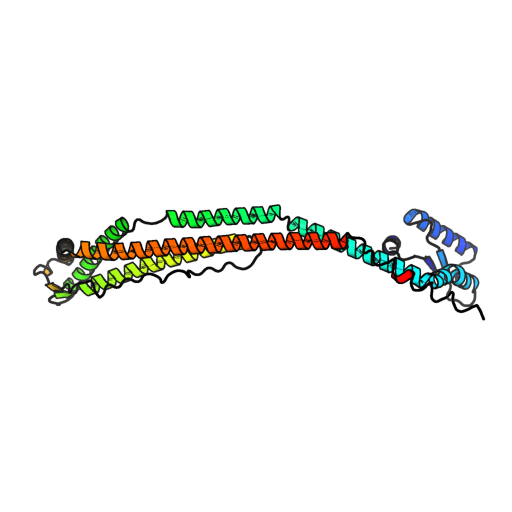68 32.198 1.00 94.19 148 LEU A C 1
ATOM 1165 O O . LEU A 1 148 ? -23.790 3.950 32.613 1.00 94.19 148 LEU A O 1
ATOM 1169 N N . ARG A 1 149 ? -22.302 5.338 31.645 1.00 95.00 149 ARG A N 1
ATOM 1170 C CA . ARG A 1 149 ? -23.258 6.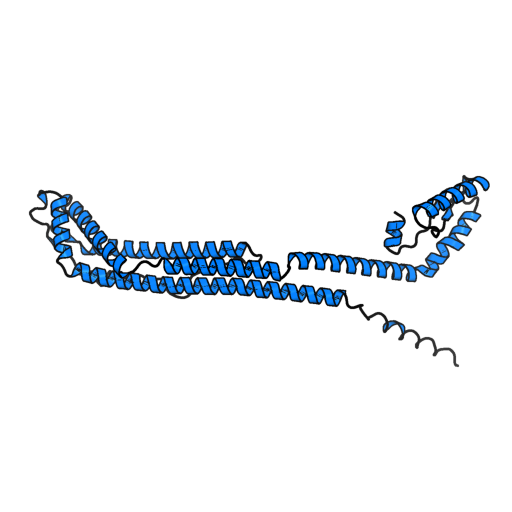427 31.383 1.00 95.00 149 ARG A CA 1
ATOM 1171 C C . ARG A 1 149 ? -24.300 6.047 30.341 1.00 95.00 149 ARG A C 1
ATOM 1173 O O . ARG A 1 149 ? -25.476 6.312 30.570 1.00 95.00 149 ARG A O 1
ATOM 1180 N N . GLU A 1 150 ? -23.877 5.415 29.255 1.00 95.44 150 GLU A N 1
ATOM 1181 C CA . GLU A 1 150 ? -24.750 4.954 28.174 1.00 95.44 150 GLU A CA 1
ATOM 1182 C C . GLU A 1 150 ? -25.704 3.848 28.646 1.00 95.44 150 GLU A C 1
ATOM 1184 O O . GLU A 1 150 ? -26.914 3.969 28.490 1.00 95.44 150 GLU A O 1
ATOM 1189 N N . VAL A 1 151 ? -25.186 2.823 29.331 1.00 94.50 151 VAL A N 1
ATOM 1190 C CA . VAL A 1 151 ? -25.998 1.738 29.905 1.00 94.50 151 VAL A CA 1
ATOM 1191 C C . VAL A 1 151 ? -27.000 2.284 30.917 1.00 94.50 151 VAL A C 1
ATOM 1193 O O . VAL A 1 151 ? -28.170 1.920 30.871 1.00 94.50 151 VAL A O 1
ATOM 1196 N N . ALA A 1 152 ? -26.574 3.172 31.821 1.00 94.44 152 ALA A N 1
ATOM 1197 C CA . ALA A 1 152 ? -27.475 3.751 32.812 1.00 94.44 152 ALA A CA 1
ATOM 1198 C C . ALA A 1 152 ? -28.548 4.646 32.182 1.00 94.44 152 ALA A C 1
ATOM 1200 O O . ALA A 1 152 ? -29.674 4.657 32.669 1.00 94.44 152 ALA A O 1
ATOM 1201 N N . HIS A 1 153 ? -28.204 5.394 31.131 1.00 94.69 153 HIS A N 1
ATOM 1202 C CA . HIS A 1 153 ? -29.160 6.207 30.386 1.00 94.69 153 HIS A CA 1
ATOM 1203 C C . HIS A 1 153 ? -30.205 5.323 29.699 1.00 94.69 153 HIS A C 1
ATOM 1205 O O . HIS A 1 153 ? -31.392 5.458 29.974 1.00 94.69 153 HIS A O 1
ATOM 1211 N N . ASN A 1 154 ? -29.758 4.350 28.902 1.00 93.44 154 ASN A N 1
ATOM 1212 C CA . ASN A 1 154 ? -30.644 3.461 28.155 1.00 93.44 154 ASN A CA 1
ATOM 1213 C C . ASN A 1 154 ? -31.532 2.628 29.093 1.00 93.44 154 ASN A C 1
ATOM 1215 O O . ASN A 1 154 ? -32.724 2.473 28.847 1.00 93.44 154 ASN A O 1
ATOM 1219 N N . ALA A 1 155 ? -30.978 2.121 30.198 1.00 92.75 155 ALA A N 1
ATOM 1220 C CA . ALA A 1 155 ? -31.749 1.360 31.177 1.00 92.75 155 ALA A CA 1
ATOM 1221 C C . ALA A 1 155 ? -32.777 2.236 31.907 1.00 92.75 155 ALA A C 1
ATOM 1223 O O . ALA A 1 155 ? -33.880 1.775 32.190 1.00 92.75 155 ALA A O 1
ATOM 1224 N N . ALA A 1 156 ? -32.440 3.498 32.195 1.00 92.88 156 ALA A N 1
ATOM 1225 C CA . ALA A 1 156 ? -33.378 4.437 32.795 1.00 92.88 156 ALA A CA 1
ATOM 1226 C C . ALA A 1 156 ? -34.551 4.748 31.856 1.00 92.88 156 ALA A C 1
ATOM 1228 O O . ALA A 1 156 ? -35.694 4.683 32.303 1.00 92.88 156 ALA A O 1
ATOM 1229 N N . GLU A 1 157 ? -34.280 5.006 30.575 1.00 92.31 157 GLU A N 1
ATOM 1230 C CA . GLU A 1 157 ? -35.314 5.219 29.551 1.00 92.31 157 GLU A CA 1
ATOM 1231 C C . GLU A 1 157 ? -36.241 4.003 29.418 1.00 92.31 157 GLU A C 1
ATOM 1233 O O . GLU A 1 157 ? -37.463 4.142 29.498 1.00 92.31 157 GLU A O 1
ATOM 1238 N N . LEU A 1 158 ? -35.677 2.793 29.331 1.00 90.38 158 LEU A N 1
ATOM 1239 C CA . LEU A 1 158 ? -36.461 1.553 29.277 1.00 90.38 158 LEU A CA 1
ATOM 1240 C C . LEU A 1 158 ? -37.307 1.354 30.539 1.00 90.38 158 LEU A C 1
ATOM 1242 O O . LEU A 1 158 ? -38.485 1.021 30.452 1.00 90.38 158 LEU A O 1
ATOM 1246 N N . SER A 1 159 ? -36.740 1.615 31.719 1.00 88.50 159 SER A N 1
ATOM 1247 C CA . SER A 1 159 ? -37.467 1.495 32.990 1.00 88.50 159 SER A CA 1
ATOM 1248 C C . SER A 1 159 ? -38.552 2.554 33.180 1.00 88.50 159 SER A C 1
ATOM 1250 O O . SER A 1 159 ? -39.455 2.372 33.994 1.00 88.50 159 SER A O 1
ATOM 1252 N N . TRP A 1 160 ? -38.439 3.688 32.489 1.00 87.06 160 TRP A N 1
ATOM 1253 C CA . TRP A 1 160 ? -39.437 4.749 32.523 1.00 87.06 160 TRP A CA 1
ATOM 1254 C C . TRP A 1 160 ? -40.632 4.398 31.634 1.00 87.06 160 TRP A C 1
ATOM 1256 O O . TRP A 1 160 ? -41.771 4.639 32.022 1.00 87.06 160 TRP A O 1
ATOM 1266 N N . GLN A 1 161 ? -40.371 3.785 30.477 1.00 87.50 161 GLN A N 1
ATOM 1267 C CA . GLN A 1 161 ? -41.389 3.439 29.480 1.00 87.50 161 GLN A CA 1
ATOM 1268 C C . GLN A 1 161 ? -42.038 2.063 29.711 1.00 87.50 161 GLN A C 1
ATOM 1270 O O . GLN A 1 161 ? -43.175 1.850 29.297 1.00 87.50 161 GLN A O 1
ATOM 1275 N N . GLY A 1 162 ? -41.331 1.127 30.350 1.00 85.19 162 GLY A N 1
ATOM 1276 C CA . GLY A 1 162 ? -41.783 -0.247 30.569 1.00 85.19 162 GLY A CA 1
ATOM 1277 C C . GLY A 1 162 ? -42.389 -0.510 31.951 1.00 85.19 162 GLY A C 1
ATOM 1278 O O . GLY A 1 162 ? -42.210 0.260 32.899 1.00 85.19 162 GLY A O 1
ATOM 1279 N N . ASP A 1 163 ? -43.068 -1.653 32.076 1.00 82.81 163 ASP A N 1
ATOM 1280 C CA . ASP A 1 163 ? -43.621 -2.170 33.341 1.00 82.81 163 ASP A CA 1
ATOM 1281 C C . ASP A 1 163 ? -42.796 -3.337 33.926 1.00 82.81 163 ASP A C 1
ATOM 1283 O O . ASP A 1 163 ? -43.225 -4.060 34.820 1.00 82.81 163 ASP A O 1
ATOM 1287 N N . GLU A 1 164 ? -41.574 -3.541 33.424 1.00 84.88 164 GLU A N 1
ATOM 1288 C CA . GLU A 1 164 ? -40.699 -4.613 33.901 1.00 84.88 164 GLU A CA 1
ATOM 1289 C C . GLU A 1 164 ? -40.257 -4.385 35.356 1.00 84.88 164 GLU A C 1
ATOM 1291 O O . GLU A 1 164 ? -39.808 -3.302 35.750 1.00 84.88 164 GLU A O 1
ATOM 1296 N N . ALA A 1 165 ? -40.346 -5.445 36.167 1.00 82.19 165 ALA A N 1
ATOM 1297 C CA . ALA A 1 165 ? -39.985 -5.410 37.584 1.00 82.19 165 ALA A CA 1
ATOM 1298 C C . ALA A 1 165 ? -38.463 -5.311 37.825 1.00 82.19 165 ALA A C 1
ATOM 1300 O O . ALA A 1 165 ? -38.022 -4.829 38.876 1.00 82.19 165 ALA A O 1
ATOM 1301 N N . ALA A 1 166 ? -37.648 -5.751 36.862 1.00 87.19 166 ALA A N 1
ATOM 1302 C CA . ALA A 1 166 ? -36.194 -5.753 36.954 1.00 87.19 166 ALA A CA 1
ATOM 1303 C C . ALA A 1 166 ? -35.549 -5.371 35.619 1.00 87.19 166 ALA A C 1
ATOM 1305 O O . ALA A 1 166 ? -35.981 -5.808 34.562 1.00 87.19 166 ALA A O 1
ATOM 1306 N N . MET A 1 167 ? -34.476 -4.586 35.691 1.00 86.81 167 MET A N 1
ATOM 1307 C CA . MET A 1 167 ? -33.669 -4.205 34.535 1.00 86.81 167 MET A CA 1
ATOM 1308 C C . MET A 1 167 ? -32.542 -5.220 34.327 1.00 86.81 167 MET A C 1
ATOM 1310 O O . MET A 1 167 ? -31.726 -5.432 35.234 1.00 86.81 167 MET A O 1
ATOM 1314 N N . GLN A 1 168 ? -32.460 -5.794 33.125 1.00 89.00 168 GLN A N 1
ATOM 1315 C CA . GLN A 1 168 ? -31.377 -6.689 32.711 1.00 89.00 168 GLN A CA 1
ATOM 1316 C C . GLN A 1 168 ? -30.189 -5.890 32.161 1.00 89.00 168 GLN A C 1
ATOM 1318 O O . GLN A 1 168 ? -30.058 -5.646 30.964 1.00 89.00 168 GLN A O 1
ATOM 1323 N N . LEU A 1 169 ? -29.286 -5.474 33.048 1.00 90.94 169 LEU A N 1
ATOM 1324 C CA . LEU A 1 169 ? -28.150 -4.633 32.656 1.00 90.94 169 LEU A CA 1
ATOM 1325 C C . LEU A 1 169 ? -27.012 -5.425 31.995 1.00 90.94 169 LEU A C 1
ATOM 1327 O O . LEU A 1 169 ? -26.201 -4.835 31.286 1.00 90.94 169 LEU A O 1
ATOM 1331 N N . ALA A 1 170 ? -26.933 -6.741 32.227 1.00 90.56 170 ALA A N 1
ATOM 1332 C CA . ALA A 1 170 ? -25.849 -7.582 31.714 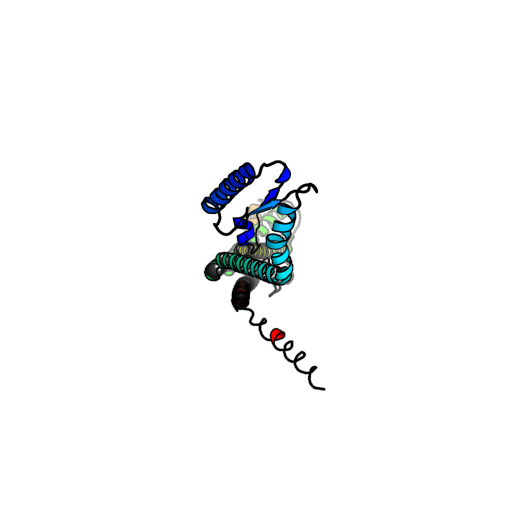1.00 90.56 170 ALA A CA 1
ATOM 1333 C C . ALA A 1 170 ? -25.798 -7.589 30.178 1.00 90.56 170 ALA A C 1
ATOM 1335 O O . ALA A 1 170 ? -24.764 -7.245 29.614 1.00 90.56 170 ALA A O 1
ATOM 1336 N N . ALA A 1 171 ? -26.930 -7.858 29.519 1.00 89.38 171 ALA A N 1
ATOM 1337 C CA . ALA A 1 171 ? -27.027 -7.859 28.058 1.00 89.38 171 ALA A CA 1
ATOM 1338 C C . ALA A 1 171 ? -26.695 -6.483 27.448 1.00 89.38 171 ALA A C 1
ATOM 1340 O O . ALA A 1 171 ? -26.035 -6.392 26.416 1.00 89.38 171 ALA A O 1
ATOM 1341 N N . MET A 1 172 ? -27.093 -5.390 28.114 1.00 92.56 172 MET A N 1
ATOM 1342 C CA . MET A 1 172 ? -26.783 -4.027 27.663 1.00 92.56 172 MET A CA 1
ATOM 1343 C C . MET A 1 172 ? -25.285 -3.711 27.760 1.00 92.56 172 MET A C 1
ATOM 1345 O O . MET A 1 172 ? -24.718 -3.088 26.861 1.00 92.56 172 MET A O 1
ATOM 1349 N N . ILE A 1 173 ? -24.640 -4.142 28.850 1.00 92.75 173 ILE A N 1
ATOM 1350 C CA . ILE A 1 173 ? -23.191 -4.009 29.039 1.00 92.75 173 ILE A CA 1
ATOM 1351 C C . ILE A 1 173 ? -22.456 -4.831 27.985 1.00 92.75 173 ILE A C 1
ATOM 1353 O O . ILE A 1 173 ? -21.542 -4.311 27.351 1.00 92.75 173 ILE A O 1
ATOM 1357 N N . GLU A 1 174 ? -22.866 -6.081 27.781 1.00 92.75 174 GLU A N 1
ATOM 1358 C CA . GLU A 1 174 ? -22.268 -6.990 26.807 1.00 92.75 174 GLU A CA 1
ATOM 1359 C C . GLU A 1 174 ? -22.345 -6.438 25.382 1.00 92.75 174 GLU A C 1
ATOM 1361 O O . GLU A 1 174 ? -21.317 -6.328 24.706 1.00 92.75 174 GLU A O 1
ATOM 1366 N N . ALA A 1 175 ? -23.533 -6.006 24.954 1.00 91.50 175 ALA A N 1
ATOM 1367 C CA . ALA A 1 175 ? -23.735 -5.417 23.636 1.00 91.50 175 ALA A CA 1
ATOM 1368 C C . ALA A 1 175 ? -22.889 -4.148 23.441 1.00 91.50 175 ALA A C 1
ATOM 1370 O O . ALA A 1 175 ? -22.209 -4.008 22.423 1.00 91.50 175 ALA A O 1
ATOM 1371 N N . SER A 1 176 ? -22.870 -3.241 24.429 1.00 92.94 176 SER A N 1
ATOM 1372 C CA . SER A 1 176 ? -22.087 -1.997 24.349 1.00 92.94 176 SER A CA 1
ATOM 1373 C C . SER A 1 176 ? -20.577 -2.267 24.318 1.00 92.94 176 SER A C 1
ATOM 1375 O O . SER A 1 176 ? -19.844 -1.646 23.544 1.00 92.94 176 SER A O 1
ATOM 1377 N N . LEU A 1 177 ? -20.098 -3.220 25.122 1.00 93.38 177 LEU A N 1
ATOM 1378 C CA . LEU A 1 177 ? -18.684 -3.587 25.183 1.00 93.38 177 LEU A CA 1
ATOM 1379 C C . LEU A 1 177 ? -18.219 -4.237 23.873 1.00 93.38 177 LEU A C 1
ATOM 1381 O O . LEU A 1 177 ? -17.182 -3.845 23.335 1.00 93.38 177 LEU A O 1
ATOM 1385 N N . THR A 1 178 ? -19.018 -5.159 23.332 1.00 92.69 178 THR A N 1
ATOM 1386 C CA . THR A 1 178 ? -18.762 -5.822 22.043 1.00 92.69 178 THR A CA 1
ATOM 1387 C C . THR A 1 178 ? -18.731 -4.801 20.908 1.00 92.69 178 THR A C 1
ATOM 1389 O O . THR A 1 178 ? -17.760 -4.741 20.156 1.00 92.69 178 THR A O 1
ATOM 1392 N N . ALA A 1 179 ? -19.727 -3.911 20.841 1.00 92.69 179 ALA A N 1
ATOM 1393 C CA . ALA A 1 179 ? -19.788 -2.867 19.819 1.00 92.69 179 ALA A CA 1
ATOM 1394 C C . ALA A 1 179 ? -18.569 -1.931 19.857 1.00 92.69 179 ALA A C 1
ATOM 1396 O O . ALA A 1 179 ? -18.041 -1.550 18.810 1.00 92.69 179 ALA A O 1
ATOM 1397 N N . ARG A 1 180 ? -18.087 -1.575 21.055 1.00 93.00 180 ARG A N 1
ATOM 1398 C CA . ARG A 1 180 ? -16.894 -0.730 21.230 1.00 93.00 180 ARG A CA 1
ATOM 1399 C C . ARG A 1 180 ? -15.606 -1.451 20.857 1.00 93.00 180 ARG A C 1
ATOM 1401 O O . ARG A 1 180 ? -14.764 -0.851 20.190 1.00 93.00 180 ARG A O 1
ATOM 1408 N N . ALA A 1 181 ? -15.465 -2.717 21.243 1.00 92.81 181 ALA A N 1
ATOM 1409 C CA . ALA A 1 181 ? -14.338 -3.553 20.837 1.00 92.81 181 ALA A CA 1
ATOM 1410 C C . ALA A 1 181 ? -14.269 -3.677 19.307 1.00 92.81 181 ALA A C 1
ATOM 1412 O O . ALA A 1 181 ? -13.227 -3.417 18.704 1.00 92.81 181 ALA A O 1
ATOM 1413 N N . ASP A 1 182 ? -15.403 -3.952 18.658 1.00 93.69 182 ASP A N 1
ATOM 1414 C CA . ASP A 1 182 ? -15.495 -4.024 17.200 1.00 93.69 182 ASP A CA 1
ATOM 1415 C C . ASP A 1 182 ? -15.260 -2.682 16.503 1.00 93.69 182 ASP A C 1
ATOM 1417 O O . ASP A 1 182 ? -14.688 -2.638 15.410 1.00 93.69 182 ASP A O 1
ATOM 1421 N N . ALA A 1 183 ? -15.692 -1.573 17.103 1.00 93.56 183 ALA A N 1
ATOM 1422 C CA . ALA A 1 183 ? -15.404 -0.240 16.585 1.00 93.56 183 ALA A CA 1
ATOM 1423 C C . ALA A 1 183 ? -13.898 0.065 16.630 1.00 93.56 183 ALA A C 1
ATOM 1425 O O . ALA A 1 183 ? -13.340 0.486 15.618 1.00 93.56 183 ALA A O 1
ATOM 1426 N N . ALA A 1 184 ? -13.232 -0.207 17.758 1.00 92.25 184 ALA A N 1
ATOM 1427 C CA . ALA A 1 184 ? -11.786 -0.027 17.899 1.00 92.25 184 ALA A CA 1
ATOM 1428 C C . ALA A 1 184 ? -11.010 -0.912 16.912 1.00 92.25 184 ALA A C 1
ATOM 1430 O O . ALA A 1 184 ? -10.114 -0.440 16.213 1.00 92.25 184 ALA A O 1
ATOM 1431 N N . ARG A 1 185 ? -11.418 -2.179 16.793 1.00 94.44 185 ARG A N 1
ATOM 1432 C CA . ARG A 1 185 ? -10.865 -3.149 15.846 1.00 94.44 185 ARG A CA 1
ATOM 1433 C C . ARG A 1 185 ? -10.940 -2.645 14.402 1.00 94.44 185 ARG A C 1
ATOM 1435 O O . ARG A 1 185 ? -9.920 -2.596 13.717 1.00 94.44 185 ARG A O 1
ATOM 1442 N N . ARG A 1 186 ? -12.127 -2.228 13.949 1.00 94.88 186 ARG A N 1
ATOM 1443 C CA . ARG A 1 186 ? -12.331 -1.700 12.588 1.00 94.88 186 ARG A CA 1
ATOM 1444 C C . ARG A 1 186 ? -11.555 -0.414 12.335 1.00 94.88 186 ARG A C 1
ATOM 1446 O O . ARG A 1 186 ? -11.029 -0.240 11.241 1.00 94.88 186 ARG A O 1
ATOM 1453 N N . ASP A 1 187 ? -11.464 0.476 13.321 1.00 94.81 187 ASP A N 1
ATOM 1454 C CA . ASP A 1 187 ? -10.706 1.718 13.165 1.00 94.81 187 ASP A CA 1
ATOM 1455 C C . ASP A 1 187 ? -9.204 1.458 12.983 1.00 94.81 187 ASP A C 1
ATOM 1457 O O . ASP A 1 187 ? -8.593 2.055 12.097 1.00 94.81 187 ASP A O 1
ATOM 1461 N N . ILE A 1 188 ? -8.621 0.531 13.754 1.00 93.31 188 ILE A N 1
ATOM 1462 C CA . ILE A 1 188 ? -7.213 0.140 13.593 1.00 93.31 188 ILE A CA 1
ATOM 1463 C C . ILE A 1 188 ? -6.984 -0.483 12.211 1.00 93.31 188 ILE A C 1
ATOM 1465 O O . ILE A 1 188 ? -6.063 -0.062 11.514 1.00 93.31 188 ILE A O 1
ATOM 1469 N N . VAL A 1 189 ? -7.823 -1.440 11.797 1.00 94.19 189 VAL A N 1
ATOM 1470 C CA . VAL A 1 189 ? -7.706 -2.092 10.478 1.00 94.19 189 VAL A CA 1
ATOM 1471 C C . VAL A 1 189 ? -7.780 -1.059 9.355 1.00 94.19 189 VAL A C 1
ATOM 1473 O O . VAL A 1 189 ? -6.871 -0.985 8.536 1.00 94.19 189 VAL A O 1
ATOM 1476 N N . ARG A 1 190 ? -8.784 -0.178 9.379 1.00 95.50 190 ARG A N 1
ATOM 1477 C CA . ARG A 1 190 ? -8.944 0.889 8.382 1.00 95.50 190 ARG A CA 1
ATOM 1478 C C . ARG A 1 190 ? -7.732 1.822 8.322 1.00 95.50 190 ARG A C 1
ATOM 1480 O O . ARG A 1 190 ? -7.327 2.244 7.242 1.00 95.50 190 ARG A O 1
ATOM 1487 N N . LYS A 1 191 ? -7.155 2.183 9.474 1.00 94.94 191 LYS A N 1
ATOM 1488 C CA . LYS A 1 191 ? -5.945 3.021 9.532 1.00 94.94 191 LYS A CA 1
ATOM 1489 C C . LYS A 1 191 ? -4.730 2.309 8.938 1.00 94.94 191 LYS A C 1
ATOM 1491 O O . LYS A 1 191 ? -3.948 2.960 8.253 1.00 94.94 191 LYS A O 1
ATOM 1496 N N . LEU A 1 192 ? -4.582 1.005 9.182 1.00 95.06 192 LEU A N 1
ATOM 1497 C CA . LEU A 1 192 ? -3.518 0.193 8.585 1.00 95.06 192 LEU A CA 1
ATOM 1498 C C . LEU A 1 192 ? -3.687 0.062 7.070 1.00 95.06 192 LEU A C 1
ATOM 1500 O O . LEU A 1 192 ? -2.717 0.238 6.344 1.00 95.06 192 LEU A O 1
ATOM 1504 N N . GLU A 1 193 ? -4.906 -0.177 6.587 1.00 95.12 193 GLU A N 1
ATOM 1505 C CA . GLU A 1 193 ? -5.209 -0.230 5.150 1.00 95.12 193 GLU A CA 1
ATOM 1506 C C . GLU A 1 193 ? -4.909 1.105 4.460 1.00 95.12 193 GLU A C 1
ATOM 1508 O O . GLU A 1 193 ? -4.270 1.131 3.410 1.00 95.12 193 GLU A O 1
ATOM 1513 N N . LEU A 1 194 ? -5.304 2.225 5.076 1.00 96.50 194 LEU A N 1
ATOM 1514 C CA . LEU A 1 194 ? -4.986 3.558 4.564 1.00 96.50 194 LEU A CA 1
ATOM 1515 C C . LEU A 1 194 ? -3.471 3.801 4.519 1.00 96.50 194 LEU A C 1
ATOM 1517 O O . LEU A 1 194 ? -2.970 4.353 3.543 1.00 96.50 194 LEU A O 1
ATOM 1521 N N . LEU A 1 195 ? -2.742 3.387 5.557 1.00 96.38 195 LEU A N 1
ATOM 1522 C CA . LEU A 1 195 ? -1.286 3.512 5.604 1.00 96.38 195 LEU A CA 1
ATOM 1523 C C . LEU A 1 195 ? -0.613 2.644 4.531 1.00 96.38 195 LEU A C 1
ATOM 1525 O O . LEU A 1 195 ? 0.294 3.108 3.845 1.00 96.38 195 LEU A O 1
ATOM 1529 N N . ALA A 1 196 ? -1.088 1.414 4.334 1.00 96.31 196 ALA A N 1
ATOM 1530 C CA . ALA A 1 196 ? -0.607 0.530 3.279 1.00 96.31 196 ALA A CA 1
ATOM 1531 C C . ALA A 1 196 ? -0.870 1.112 1.880 1.00 96.31 196 ALA A C 1
ATOM 1533 O O . ALA A 1 196 ? 0.011 1.052 1.022 1.00 96.31 196 ALA A O 1
ATOM 1534 N N . ALA A 1 197 ? -2.031 1.740 1.666 1.00 96.19 197 ALA A N 1
ATOM 1535 C CA . ALA A 1 197 ? -2.336 2.457 0.430 1.00 96.19 197 ALA A CA 1
ATOM 1536 C C . ALA A 1 197 ? -1.382 3.642 0.206 1.00 96.19 197 ALA A C 1
ATOM 1538 O O . ALA A 1 197 ? -0.832 3.777 -0.881 1.00 96.19 197 ALA A O 1
ATOM 1539 N N . GLN A 1 198 ? -1.094 4.437 1.244 1.00 97.44 198 GLN A N 1
ATOM 1540 C CA . GLN A 1 198 ? -0.117 5.533 1.165 1.00 97.44 198 GLN A CA 1
ATOM 1541 C C . GLN A 1 198 ? 1.291 5.029 0.818 1.00 97.44 198 GLN A C 1
ATOM 1543 O O . GLN A 1 198 ? 1.967 5.613 -0.027 1.00 97.44 198 GLN A O 1
ATOM 1548 N N . CYS A 1 199 ? 1.729 3.922 1.423 1.00 96.31 199 CYS A N 1
ATOM 1549 C CA . CYS A 1 199 ? 2.964 3.239 1.039 1.00 96.31 199 CYS A CA 1
ATOM 1550 C C . CYS A 1 199 ? 2.933 2.798 -0.436 1.00 96.31 199 CYS A C 1
ATOM 1552 O O . CYS A 1 199 ? 3.912 2.989 -1.160 1.00 96.31 199 CYS A O 1
ATOM 1554 N N . GLY A 1 200 ? 1.802 2.265 -0.902 1.00 96.12 200 GLY A N 1
ATOM 1555 C CA . GLY A 1 200 ? 1.583 1.934 -2.309 1.00 96.12 200 GLY A CA 1
ATOM 1556 C C . GLY A 1 200 ? 1.717 3.142 -3.236 1.00 96.12 200 GLY A C 1
ATOM 1557 O O . GLY A 1 200 ? 2.440 3.061 -4.227 1.00 96.12 200 GLY A O 1
ATOM 1558 N N . ASP A 1 201 ? 1.121 4.280 -2.880 1.00 97.00 201 ASP A N 1
ATOM 1559 C CA . ASP A 1 201 ? 1.209 5.531 -3.645 1.00 97.00 201 ASP A CA 1
ATOM 1560 C C . ASP A 1 201 ? 2.645 6.068 -3.713 1.00 97.00 201 ASP A C 1
ATOM 1562 O O . ASP A 1 201 ? 3.076 6.594 -4.743 1.00 97.00 201 ASP A O 1
ATOM 1566 N N . LEU A 1 202 ? 3.418 5.928 -2.630 1.00 96.19 202 LEU A N 1
ATOM 1567 C CA . LEU A 1 202 ? 4.837 6.284 -2.634 1.00 96.19 202 LEU A CA 1
ATOM 1568 C C . LEU A 1 202 ? 5.635 5.402 -3.594 1.00 96.19 202 LEU A C 1
ATOM 1570 O O . LEU A 1 202 ? 6.457 5.917 -4.355 1.00 96.19 202 LEU A O 1
ATOM 1574 N N . LEU A 1 203 ? 5.375 4.095 -3.583 1.00 94.88 203 LEU A N 1
ATOM 1575 C CA . LEU A 1 203 ? 6.033 3.140 -4.470 1.00 94.88 203 LEU A CA 1
ATOM 1576 C C . LEU A 1 203 ? 5.604 3.298 -5.927 1.00 94.88 203 LEU A C 1
ATOM 1578 O O . LEU A 1 203 ? 6.443 3.129 -6.802 1.00 94.88 203 LEU A O 1
ATOM 1582 N N . ALA A 1 204 ? 4.360 3.695 -6.198 1.00 94.31 204 ALA A N 1
ATOM 1583 C CA . ALA A 1 204 ? 3.858 3.963 -7.547 1.00 94.31 204 ALA A CA 1
ATOM 1584 C C . ALA A 1 204 ? 4.570 5.142 -8.235 1.00 94.31 204 ALA A C 1
ATOM 1586 O O . ALA A 1 204 ? 4.518 5.279 -9.456 1.00 94.31 204 ALA A O 1
ATOM 1587 N N . LYS A 1 205 ? 5.281 5.989 -7.476 1.00 92.38 205 LYS A N 1
ATOM 1588 C CA . LYS A 1 205 ? 6.173 7.012 -8.045 1.00 92.38 205 LYS A CA 1
ATOM 1589 C C . LYS A 1 205 ? 7.396 6.387 -8.728 1.00 92.38 205 LYS A C 1
ATOM 1591 O O . LYS A 1 205 ? 8.103 7.103 -9.432 1.00 92.38 205 LYS A O 1
ATOM 1596 N N . ILE A 1 206 ? 7.692 5.113 -8.493 1.00 91.19 206 ILE A N 1
ATOM 1597 C CA . ILE A 1 206 ? 8.841 4.394 -9.041 1.00 91.19 206 ILE A CA 1
ATOM 1598 C C . ILE A 1 206 ? 8.306 3.242 -9.889 1.00 91.19 206 ILE A C 1
ATOM 1600 O O . ILE A 1 206 ? 7.425 2.504 -9.450 1.00 91.19 206 ILE A O 1
ATOM 1604 N N . ASP A 1 207 ? 8.848 3.079 -11.093 1.00 86.56 207 ASP A N 1
ATOM 1605 C CA . ASP A 1 207 ? 8.469 1.970 -11.965 1.00 86.56 207 ASP A CA 1
ATOM 1606 C C . ASP A 1 207 ? 8.700 0.628 -11.248 1.00 86.56 207 ASP A C 1
ATOM 1608 O O . ASP A 1 207 ? 9.698 0.442 -10.547 1.00 86.56 207 ASP A O 1
ATOM 1612 N N . GLY A 1 208 ? 7.741 -0.289 -11.362 1.00 88.06 208 GLY A N 1
ATOM 1613 C CA . GLY A 1 208 ? 7.809 -1.601 -10.728 1.00 88.06 208 GLY A CA 1
ATOM 1614 C C . GLY A 1 208 ? 6.432 -2.210 -10.456 1.00 88.06 208 GLY A C 1
ATOM 1615 O O . GLY A 1 208 ? 5.403 -1.608 -10.781 1.00 88.06 208 GLY A O 1
ATOM 1616 N N . PRO A 1 209 ? 6.391 -3.406 -9.848 1.00 89.38 209 PRO A N 1
ATOM 1617 C CA . PRO A 1 209 ? 5.143 -4.090 -9.536 1.00 89.38 209 PRO A CA 1
ATOM 1618 C C . PRO A 1 209 ? 4.306 -3.313 -8.514 1.00 89.38 209 PRO A C 1
ATOM 1620 O O . PRO A 1 209 ? 4.831 -2.607 -7.645 1.00 89.38 209 PRO A O 1
ATOM 1623 N N . ALA A 1 210 ? 2.983 -3.470 -8.599 1.00 92.12 210 ALA A N 1
ATOM 1624 C CA . ALA A 1 210 ? 2.065 -2.881 -7.634 1.00 92.12 210 ALA A CA 1
ATOM 1625 C C . ALA A 1 210 ? 2.351 -3.421 -6.226 1.00 92.12 210 ALA A C 1
ATOM 1627 O O . ALA A 1 210 ? 2.521 -4.624 -6.027 1.00 92.12 210 ALA A O 1
ATOM 1628 N N . PHE A 1 211 ? 2.400 -2.522 -5.245 1.00 94.44 211 PHE A N 1
ATOM 1629 C CA . PHE A 1 211 ? 2.542 -2.907 -3.848 1.00 94.44 211 PHE A CA 1
ATOM 1630 C C . PHE A 1 211 ? 1.199 -3.402 -3.314 1.00 94.44 211 PHE A C 1
ATOM 1632 O O . PHE A 1 211 ? 0.211 -2.670 -3.341 1.00 94.44 211 PHE A O 1
ATOM 1639 N N . ALA A 1 212 ? 1.175 -4.634 -2.819 1.00 91.44 212 ALA A N 1
ATOM 1640 C CA . ALA A 1 212 ? 0.027 -5.212 -2.144 1.00 91.44 212 ALA A CA 1
ATOM 1641 C C . ALA A 1 212 ? 0.485 -5.746 -0.790 1.00 91.44 212 ALA A C 1
ATOM 1643 O O . ALA A 1 212 ? 1.377 -6.591 -0.719 1.00 91.44 212 ALA A O 1
ATOM 1644 N N . TRP A 1 213 ? -0.130 -5.247 0.276 1.00 93.62 213 TRP A N 1
ATOM 1645 C CA . TRP A 1 213 ? 0.111 -5.723 1.628 1.00 93.62 213 TRP A CA 1
ATOM 1646 C C . TRP A 1 213 ? -1.200 -6.170 2.260 1.00 93.62 213 TRP A C 1
ATOM 1648 O O . TRP A 1 213 ? -2.235 -5.519 2.122 1.00 93.62 213 TRP A O 1
ATOM 1658 N N . GLN A 1 214 ? -1.127 -7.286 2.973 1.00 89.12 214 GLN A N 1
ATOM 1659 C CA . GLN A 1 214 ? -2.200 -7.812 3.795 1.00 89.12 214 GLN A CA 1
ATOM 1660 C C . GLN A 1 214 ? -1.565 -8.337 5.077 1.00 89.12 214 GLN A C 1
ATOM 1662 O O . GLN A 1 214 ? -0.560 -9.038 5.008 1.00 89.12 214 GLN A O 1
ATOM 1667 N N . ALA A 1 215 ? -2.138 -8.010 6.236 1.00 83.62 215 ALA A N 1
ATOM 1668 C CA . ALA A 1 215 ? -1.601 -8.453 7.518 1.00 83.62 215 ALA A CA 1
ATOM 1669 C C . ALA A 1 215 ? -1.600 -9.992 7.606 1.00 83.62 215 ALA A C 1
ATOM 1671 O O . ALA A 1 215 ? -2.666 -10.607 7.669 1.00 83.62 215 ALA A O 1
ATOM 1672 N N . GLN A 1 216 ? -0.415 -10.609 7.613 1.00 76.69 216 GLN A N 1
ATOM 1673 C CA . GLN A 1 216 ? -0.267 -12.075 7.617 1.00 76.69 216 GLN A CA 1
ATOM 1674 C C . GLN A 1 216 ? 0.003 -12.662 9.009 1.00 76.69 216 GLN A C 1
ATOM 1676 O O . GLN A 1 216 ? -0.290 -13.829 9.256 1.00 76.69 216 GLN A O 1
ATOM 1681 N N . ALA A 1 217 ? 0.560 -11.874 9.932 1.00 63.19 217 ALA A N 1
ATOM 1682 C CA . ALA A 1 217 ? 1.278 -12.442 11.072 1.00 63.19 217 ALA A CA 1
ATOM 1683 C C . ALA A 1 217 ? 0.404 -12.919 12.247 1.00 63.19 217 ALA A C 1
ATOM 1685 O O . ALA A 1 217 ? 0.829 -13.806 12.986 1.00 63.19 217 ALA A O 1
ATOM 1686 N N . MET A 1 218 ? -0.788 -12.351 12.474 1.00 78.19 218 MET A N 1
ATOM 1687 C CA . MET A 1 218 ? -1.590 -12.703 13.653 1.00 78.19 218 MET A CA 1
ATOM 1688 C C . MET A 1 218 ? -3.101 -12.572 13.445 1.00 78.19 218 MET A C 1
ATOM 1690 O O . MET A 1 218 ? -3.552 -11.588 12.846 1.00 78.19 218 MET A O 1
ATOM 1694 N N . PRO A 1 219 ? -3.899 -13.498 14.018 1.00 88.38 219 PRO A N 1
ATOM 1695 C CA . PRO A 1 219 ? -5.345 -13.360 14.049 1.00 88.38 219 PRO A CA 1
ATOM 1696 C C . PRO A 1 219 ? -5.726 -12.107 14.836 1.00 88.38 219 PRO A C 1
ATOM 1698 O O . PRO A 1 219 ? -5.143 -11.784 15.874 1.00 88.38 219 PRO A O 1
ATOM 1701 N N . LEU A 1 220 ? -6.717 -11.395 14.318 1.00 90.25 220 LEU A N 1
ATOM 1702 C CA . LEU A 1 220 ? -7.207 -10.163 14.906 1.00 90.25 220 LEU A CA 1
ATOM 1703 C C . LEU A 1 220 ? -7.891 -10.464 16.254 1.00 90.25 220 LEU A C 1
ATOM 1705 O O . LEU A 1 220 ? -8.832 -11.261 16.274 1.00 90.25 220 LEU A O 1
ATOM 1709 N N . PRO A 1 221 ? -7.458 -9.846 17.370 1.00 91.69 221 PRO A N 1
ATOM 1710 C CA . PRO A 1 221 ? -8.036 -10.107 18.683 1.00 91.69 221 PRO A CA 1
ATOM 1711 C C . PRO A 1 221 ? -9.540 -9.823 18.715 1.00 91.69 221 PRO A C 1
ATOM 1713 O O . PRO A 1 221 ? -9.986 -8.726 18.371 1.00 91.69 221 PRO A O 1
ATOM 1716 N N . THR A 1 222 ? -10.316 -10.799 19.175 1.00 91.69 222 THR A N 1
ATOM 1717 C CA . THR A 1 222 ? -11.744 -10.652 19.466 1.00 91.69 222 THR A CA 1
ATOM 1718 C C . THR A 1 222 ? -11.956 -10.549 20.970 1.00 91.69 222 THR A C 1
ATOM 1720 O O . THR A 1 222 ? -11.136 -11.004 21.771 1.00 91.69 222 THR A O 1
ATOM 1723 N N . LEU A 1 223 ? -13.037 -9.881 21.362 1.00 90.81 223 LEU A N 1
ATOM 1724 C CA . LEU A 1 223 ? -13.427 -9.782 22.756 1.00 90.81 223 LEU A CA 1
ATOM 1725 C C . LEU A 1 223 ? -14.527 -10.802 23.047 1.00 90.81 223 LEU A C 1
ATOM 1727 O O . LEU A 1 223 ? -15.605 -10.703 22.473 1.00 90.81 223 LEU A O 1
ATOM 1731 N N . ASP A 1 224 ? -14.257 -11.747 23.946 1.00 87.06 224 ASP A N 1
ATOM 1732 C CA . ASP A 1 224 ? -15.278 -12.644 24.487 1.00 87.06 224 ASP A CA 1
ATOM 1733 C C . ASP A 1 224 ? -15.810 -12.074 25.808 1.00 87.06 224 ASP A C 1
ATOM 1735 O O . ASP A 1 224 ? -15.101 -12.003 26.815 1.00 87.06 224 ASP A O 1
ATOM 1739 N N . VAL A 1 225 ? -17.051 -11.591 25.769 1.00 84.69 225 VAL A N 1
ATOM 1740 C CA . VAL A 1 225 ? -17.716 -10.927 26.897 1.00 84.69 225 VAL A CA 1
ATOM 1741 C C . VAL A 1 225 ? -18.623 -11.890 27.666 1.00 84.69 225 VAL A C 1
ATOM 1743 O O . VAL A 1 225 ? -18.817 -11.711 28.874 1.00 84.69 225 VAL A O 1
ATOM 1746 N N . GLY A 1 226 ? -19.127 -12.930 26.992 1.00 72.94 226 GLY A N 1
ATOM 1747 C CA . GLY A 1 226 ? -20.215 -13.787 27.472 1.00 72.94 226 GLY A CA 1
ATOM 1748 C C . GLY A 1 226 ? -19.868 -14.590 28.728 1.00 72.94 226 GLY A C 1
ATOM 1749 O O . GLY A 1 226 ? -20.748 -14.933 29.511 1.00 72.94 226 GLY A O 1
ATOM 1750 N N . ALA A 1 227 ? -18.580 -14.830 28.984 1.00 64.75 227 ALA A N 1
ATOM 1751 C CA . ALA A 1 227 ? -18.123 -15.545 30.175 1.00 64.75 227 ALA A CA 1
ATOM 1752 C C . ALA A 1 227 ? -17.931 -14.654 31.422 1.00 64.75 227 ALA A C 1
ATOM 1754 O O . ALA A 1 227 ? -17.747 -15.175 32.524 1.00 64.75 227 ALA A O 1
ATOM 1755 N N . LEU A 1 228 ? -17.920 -13.321 31.277 1.00 68.00 228 LEU A N 1
ATOM 1756 C CA . LEU A 1 228 ? -17.359 -12.415 32.294 1.00 68.00 228 LEU A CA 1
ATOM 1757 C C . LEU A 1 228 ? -18.366 -11.449 32.924 1.00 68.00 228 LEU A C 1
ATOM 1759 O O . LEU A 1 228 ? -18.081 -10.904 33.993 1.00 68.00 228 LEU A O 1
ATOM 1763 N N . VAL A 1 229 ? -19.529 -11.223 32.305 1.00 74.56 229 VAL A N 1
ATOM 1764 C CA . VAL A 1 229 ? -20.556 -10.334 32.865 1.00 74.56 229 VAL A CA 1
ATOM 1765 C C . VAL A 1 229 ? -21.526 -11.164 33.714 1.00 74.56 229 VAL A C 1
ATOM 1767 O O . VAL A 1 229 ? -22.372 -11.862 33.160 1.00 74.56 229 VAL A O 1
ATOM 1770 N N . PRO A 1 230 ? -21.441 -11.120 35.059 1.00 74.56 230 PRO A N 1
ATOM 1771 C CA . PRO A 1 230 ? -22.409 -11.817 35.897 1.00 74.56 230 PRO A CA 1
ATOM 1772 C C . PRO A 1 230 ? -23.808 -11.252 35.647 1.00 74.56 230 PRO A C 1
ATOM 1774 O O . PRO A 1 230 ? -23.953 -10.051 35.401 1.00 74.56 230 PRO A O 1
ATOM 1777 N N . VAL A 1 231 ? -24.831 -12.104 35.774 1.00 77.38 231 VAL A N 1
ATOM 1778 C CA . VAL A 1 231 ? -26.244 -11.707 35.682 1.00 77.38 231 VAL A CA 1
ATOM 1779 C C . VAL A 1 231 ? -26.480 -10.493 36.587 1.00 77.38 231 VAL A C 1
ATOM 1781 O O . VAL A 1 231 ? -26.390 -10.566 37.816 1.00 77.38 231 VAL A O 1
ATOM 1784 N N . LEU A 1 232 ? -26.700 -9.336 35.959 1.00 82.88 232 LEU A N 1
ATOM 1785 C CA . LEU A 1 232 ? -26.803 -8.041 36.623 1.00 82.88 232 LEU A CA 1
ATOM 1786 C C . LEU A 1 232 ? -28.248 -7.566 36.564 1.00 82.88 232 LEU A C 1
ATOM 1788 O O . LEU A 1 232 ? -28.588 -6.640 35.829 1.00 82.88 232 LEU A O 1
ATOM 1792 N N . GLU A 1 233 ? -29.089 -8.210 37.358 1.00 86.81 233 GLU A N 1
ATOM 1793 C CA . GLU A 1 233 ? -30.463 -7.773 37.552 1.00 86.81 233 GLU A CA 1
ATOM 1794 C C . GLU A 1 233 ? -30.506 -6.676 38.615 1.00 86.81 233 GLU A C 1
ATOM 1796 O O . GLU A 1 233 ? -29.964 -6.798 39.725 1.00 86.81 233 GLU A O 1
ATOM 1801 N N . VAL A 1 234 ? -31.118 -5.552 38.254 1.00 87.44 234 VAL A N 1
ATOM 1802 C CA . VAL A 1 234 ? -31.366 -4.450 39.179 1.00 87.44 234 VAL A CA 1
ATOM 1803 C C . VAL A 1 234 ? -32.873 -4.277 39.316 1.00 87.44 234 VAL A C 1
ATOM 1805 O O . VAL A 1 234 ? -33.517 -3.940 38.324 1.00 87.44 234 VAL A O 1
ATOM 1808 N N . PRO A 1 235 ? -33.444 -4.470 40.521 1.00 88.38 235 PRO A N 1
ATOM 1809 C CA . PRO A 1 235 ? -34.869 -4.251 40.722 1.00 88.38 235 PRO A CA 1
ATOM 1810 C C . PRO A 1 235 ? -35.208 -2.789 40.444 1.00 88.38 235 PRO A C 1
ATOM 1812 O O . PRO A 1 235 ? -34.404 -1.889 40.742 1.00 88.38 235 PRO A O 1
ATOM 1815 N N . ARG A 1 236 ? -36.399 -2.561 39.887 1.00 86.75 236 ARG A N 1
ATOM 1816 C CA . ARG A 1 236 ? -36.899 -1.217 39.606 1.00 86.75 236 ARG A CA 1
ATOM 1817 C C . ARG A 1 236 ? -36.969 -0.410 40.909 1.00 86.75 236 ARG A C 1
ATOM 1819 O O . ARG A 1 236 ? -37.552 -0.875 41.890 1.00 86.75 236 ARG A O 1
ATOM 1826 N N . PRO A 1 237 ? -36.351 0.782 40.975 1.00 86.31 237 PRO A N 1
ATOM 1827 C CA . PRO A 1 237 ? -36.445 1.608 42.168 1.00 86.31 237 PRO A CA 1
ATOM 1828 C C . PRO A 1 237 ? -37.872 2.144 42.335 1.00 86.31 237 PRO A C 1
ATOM 1830 O O . PRO A 1 237 ? -38.492 2.571 41.366 1.00 86.31 237 PRO A O 1
ATOM 1833 N N . TRP A 1 238 ? -38.370 2.203 43.571 1.00 88.56 238 TRP A N 1
ATOM 1834 C CA . TRP A 1 238 ? -39.706 2.740 43.879 1.00 88.56 238 TRP A CA 1
ATOM 1835 C C . TRP A 1 238 ? -39.886 4.208 43.449 1.00 88.56 238 TRP A C 1
ATOM 1837 O O . TRP A 1 238 ? -40.990 4.643 43.149 1.00 88.56 238 TRP A O 1
ATOM 1847 N N . PHE A 1 239 ? -38.791 4.967 43.367 1.00 86.75 239 PHE A N 1
ATOM 1848 C CA . PHE A 1 239 ? -38.768 6.351 42.889 1.00 86.75 239 PHE A CA 1
ATOM 1849 C C . PHE A 1 239 ? -38.655 6.469 41.359 1.00 86.75 239 PHE A C 1
ATOM 1851 O O . PHE A 1 239 ? -38.392 7.558 40.849 1.00 86.75 239 PHE A O 1
ATOM 1858 N N . ALA A 1 240 ? -38.844 5.382 40.603 1.00 83.81 240 ALA A N 1
ATOM 1859 C CA . ALA A 1 240 ? -38.825 5.438 39.144 1.00 83.81 240 ALA A CA 1
ATOM 1860 C C . ALA A 1 240 ? -39.834 6.452 38.581 1.00 83.81 240 ALA A C 1
ATOM 1862 O O . ALA A 1 240 ? -39.546 7.038 37.550 1.00 83.81 240 ALA A O 1
ATOM 1863 N N . GLY A 1 241 ? -40.937 6.734 39.292 1.00 84.56 241 GLY A N 1
ATOM 1864 C CA . GLY A 1 241 ? -41.956 7.728 38.923 1.00 84.56 241 GLY A CA 1
ATOM 1865 C C . GLY A 1 241 ? -41.513 9.201 38.951 1.00 84.56 241 GLY A C 1
ATOM 1866 O O . GLY A 1 241 ? -42.227 10.050 38.429 1.00 84.56 241 GLY A O 1
ATOM 1867 N N . PHE A 1 242 ? -40.335 9.527 39.498 1.00 88.81 242 PHE A N 1
ATOM 1868 C CA . PHE A 1 242 ? -39.819 10.908 39.547 1.00 88.81 242 PHE A CA 1
ATOM 1869 C C . PHE A 1 242 ? -39.027 11.331 38.292 1.00 88.81 242 PHE A C 1
ATOM 1871 O O . PHE A 1 242 ? -38.497 12.441 38.243 1.00 88.81 242 PHE A O 1
ATOM 1878 N N . GLY A 1 243 ? -38.940 10.462 37.279 1.00 90.81 243 GLY A N 1
ATOM 1879 C CA . GLY A 1 243 ? -38.321 10.737 35.980 1.00 90.81 243 GLY A CA 1
ATOM 1880 C C . GLY A 1 243 ? -37.060 9.912 35.706 1.00 90.81 243 GLY A C 1
ATOM 1881 O O . GLY A 1 243 ? -36.340 9.506 36.624 1.00 90.81 243 GLY A O 1
ATOM 1882 N N . ALA A 1 244 ? -36.754 9.716 34.419 1.00 91.62 244 ALA A N 1
ATOM 1883 C CA . ALA A 1 244 ? -35.618 8.915 33.951 1.00 91.62 244 ALA A CA 1
ATOM 1884 C C . ALA A 1 244 ? -34.262 9.401 34.501 1.00 91.62 244 ALA A C 1
ATOM 1886 O O . ALA A 1 244 ? -33.398 8.589 34.829 1.00 91.62 244 ALA A O 1
ATOM 1887 N N . TRP A 1 245 ? -34.079 10.711 34.705 1.00 94.25 245 TRP A N 1
ATOM 1888 C CA . TRP A 1 245 ? -32.814 11.261 35.209 1.00 94.25 245 TRP A CA 1
ATOM 1889 C C . TRP A 1 245 ? -32.459 10.762 36.627 1.00 94.25 245 TRP A C 1
ATOM 1891 O O . TRP A 1 245 ? -31.290 10.483 36.911 1.00 94.25 245 TRP A O 1
ATOM 1901 N N . VAL A 1 246 ? -33.457 10.590 37.510 1.00 93.44 246 VAL A N 1
ATOM 1902 C CA . VAL A 1 246 ? -33.251 10.082 38.881 1.00 93.44 246 VAL A CA 1
ATOM 1903 C C . VAL A 1 246 ? -32.841 8.614 38.833 1.00 93.44 246 VAL A C 1
ATOM 1905 O O . VAL A 1 246 ? -31.911 8.198 39.535 1.00 93.44 246 VAL A O 1
ATOM 1908 N N . VAL A 1 247 ? -33.499 7.830 37.972 1.00 92.31 247 VAL A N 1
ATOM 1909 C CA . VAL A 1 247 ? -33.158 6.420 37.753 1.00 92.31 247 VAL A CA 1
ATOM 1910 C C . VAL A 1 247 ? -31.749 6.298 37.181 1.00 92.31 247 VAL A C 1
ATOM 1912 O O . VAL A 1 247 ? -30.951 5.528 37.712 1.00 92.31 247 VAL A O 1
ATOM 1915 N N . GLN A 1 248 ? -31.393 7.109 36.184 1.00 94.62 248 GLN A N 1
ATOM 1916 C CA . GLN A 1 248 ? -30.052 7.139 35.602 1.00 94.62 248 GLN A CA 1
ATOM 1917 C C . GLN A 1 248 ? -28.986 7.451 36.658 1.00 94.62 248 GLN A C 1
ATOM 1919 O O . GLN A 1 248 ? -27.980 6.741 36.745 1.00 94.62 248 GLN A O 1
ATOM 1924 N N . TRP A 1 249 ? -29.195 8.478 37.490 1.00 95.38 249 TRP A N 1
ATOM 1925 C CA . TRP A 1 249 ? -28.265 8.829 38.567 1.00 95.38 249 TRP A CA 1
ATOM 1926 C C . TRP A 1 249 ? -28.110 7.689 39.583 1.00 95.38 249 TRP A C 1
ATOM 1928 O O . TRP A 1 249 ? -26.986 7.346 39.974 1.00 95.38 249 TRP A O 1
ATOM 1938 N N . TYR A 1 250 ? -29.221 7.057 39.977 1.00 94.00 250 TYR A N 1
ATOM 1939 C CA . TYR A 1 250 ? -29.212 5.897 40.867 1.00 94.00 250 TYR A CA 1
ATOM 1940 C C . TYR A 1 250 ? -28.442 4.719 40.265 1.00 94.00 250 TYR A C 1
ATOM 1942 O O . TYR A 1 250 ? -27.576 4.146 40.934 1.00 94.00 250 TYR A O 1
ATOM 1950 N N . LEU A 1 251 ? -28.724 4.377 39.005 1.00 93.62 251 LEU A N 1
ATOM 1951 C CA . LEU A 1 251 ? -28.057 3.299 38.281 1.00 93.62 251 LEU A CA 1
ATOM 1952 C C . LEU A 1 251 ? -26.561 3.573 38.161 1.00 93.62 251 LEU A C 1
ATOM 1954 O O . LEU A 1 251 ? -25.766 2.712 38.527 1.00 93.62 251 LEU A O 1
ATOM 1958 N N . LEU A 1 252 ? -26.160 4.787 37.775 1.00 94.12 252 LEU A N 1
ATOM 1959 C CA . LEU A 1 252 ? -24.754 5.198 37.731 1.00 94.12 252 LEU A CA 1
ATOM 1960 C C . LEU A 1 252 ? -24.062 5.027 39.082 1.00 94.12 252 LEU A C 1
ATOM 1962 O O . LEU A 1 252 ? -22.984 4.433 39.166 1.00 94.12 252 LEU A O 1
ATOM 1966 N N . ARG A 1 253 ? -24.682 5.514 40.163 1.00 93.56 253 ARG A N 1
ATOM 1967 C CA . ARG A 1 253 ? -24.138 5.382 41.521 1.00 93.56 253 ARG A CA 1
ATOM 1968 C C . ARG A 1 253 ? -24.021 3.913 41.934 1.00 93.56 253 ARG A C 1
ATOM 1970 O O . ARG A 1 253 ? -23.027 3.540 42.557 1.00 93.56 253 ARG A O 1
ATOM 1977 N N . LYS A 1 254 ? -25.003 3.076 41.590 1.00 91.94 254 LYS A N 1
ATOM 1978 C CA . LYS A 1 254 ? -25.020 1.642 41.914 1.00 91.94 254 LYS A CA 1
ATOM 1979 C C . LYS A 1 254 ? -23.982 0.862 41.107 1.00 91.94 254 LYS A C 1
ATOM 1981 O O . LYS A 1 254 ? -23.247 0.070 41.692 1.00 91.94 254 LYS A O 1
ATOM 1986 N N . LEU A 1 255 ? -23.871 1.128 39.806 1.00 90.31 255 LEU A N 1
ATOM 1987 C CA . LEU A 1 255 ? -22.882 0.527 38.909 1.00 90.31 255 LEU A CA 1
ATOM 1988 C C . LEU A 1 255 ? -21.453 0.876 39.339 1.00 90.31 255 LEU A C 1
ATOM 1990 O O . LEU A 1 255 ? -20.618 -0.019 39.446 1.00 90.31 255 LEU A O 1
ATOM 1994 N N . ARG A 1 256 ? -21.192 2.144 39.687 1.00 91.12 256 ARG A N 1
ATOM 1995 C CA . ARG A 1 256 ? -19.875 2.604 40.167 1.00 91.12 256 ARG A CA 1
ATOM 1996 C C . ARG A 1 256 ? -19.471 2.022 41.522 1.00 91.12 256 ARG A C 1
ATOM 1998 O O . ARG A 1 256 ? -18.285 1.875 41.786 1.00 91.12 256 ARG A O 1
ATOM 2005 N N . ARG A 1 257 ? -20.437 1.709 42.392 1.00 88.94 257 ARG A N 1
ATOM 2006 C CA . ARG A 1 257 ? -20.178 1.121 43.721 1.00 88.94 257 ARG A CA 1
ATOM 2007 C C . ARG A 1 257 ? -19.916 -0.385 43.688 1.00 88.94 257 ARG A C 1
ATOM 2009 O O . ARG A 1 257 ? -19.389 -0.920 44.659 1.00 88.94 257 ARG A O 1
ATOM 2016 N N . ARG A 1 258 ? -20.304 -1.085 42.619 1.00 84.56 258 ARG A N 1
ATOM 2017 C CA . ARG A 1 258 ? -20.003 -2.516 42.453 1.00 84.56 258 ARG A CA 1
ATOM 2018 C C . ARG A 1 258 ? -18.549 -2.698 42.004 1.00 84.56 258 ARG A C 1
ATOM 2020 O O . ARG A 1 258 ? -17.946 -1.779 41.473 1.00 84.56 258 ARG A O 1
ATOM 2027 N N . ARG A 1 259 ? -18.002 -3.914 42.131 1.00 85.31 259 ARG A N 1
ATOM 2028 C CA . ARG A 1 259 ? -16.694 -4.295 41.541 1.00 85.31 259 ARG A CA 1
ATOM 2029 C C . ARG A 1 259 ? -16.714 -4.391 40.002 1.00 85.31 259 ARG A C 1
ATOM 2031 O O . ARG A 1 259 ? -15.721 -4.768 39.384 1.00 85.31 259 ARG A O 1
ATOM 2038 N N . LEU A 1 260 ? -17.842 -4.043 39.383 1.00 86.25 260 LEU A N 1
ATOM 2039 C CA . LEU A 1 260 ? -18.063 -4.092 37.944 1.00 86.25 260 LEU A CA 1
ATOM 2040 C C . LEU A 1 260 ? -17.086 -3.195 37.157 1.00 86.25 260 LEU A C 1
ATOM 2042 O O . LEU A 1 260 ? -16.472 -3.720 36.234 1.00 86.25 260 LEU A O 1
ATOM 2046 N N . PRO A 1 261 ? -16.850 -1.911 37.509 1.00 88.75 261 PRO A N 1
ATOM 2047 C CA . PRO A 1 261 ? -15.953 -1.054 36.735 1.00 88.75 261 PRO A CA 1
ATOM 2048 C C . PRO A 1 261 ? -14.524 -1.592 36.699 1.00 88.75 261 PRO A C 1
ATOM 2050 O O . PRO A 1 261 ? -13.918 -1.586 35.642 1.00 88.75 261 PRO A O 1
ATOM 2053 N N . ALA A 1 262 ? -14.016 -2.132 37.812 1.00 89.38 262 ALA A N 1
ATOM 2054 C CA . ALA A 1 262 ? -12.674 -2.716 37.868 1.00 89.38 262 ALA A CA 1
ATOM 2055 C C . ALA A 1 262 ? -12.545 -3.984 37.001 1.00 89.38 262 ALA A C 1
ATOM 2057 O O . ALA A 1 262 ? -11.514 -4.209 36.365 1.00 89.38 262 ALA A O 1
ATOM 2058 N N . THR A 1 263 ? -13.603 -4.801 36.957 1.00 90.94 263 THR A N 1
ATOM 2059 C CA . THR A 1 263 ? -13.650 -6.012 36.122 1.00 90.94 263 THR A CA 1
ATOM 2060 C C . THR A 1 263 ? -13.695 -5.637 34.641 1.00 90.94 263 THR A C 1
ATOM 2062 O O . THR A 1 263 ? -12.889 -6.133 33.857 1.00 90.94 263 THR A O 1
ATOM 2065 N N . LEU A 1 264 ? -14.576 -4.698 34.274 1.00 91.38 264 LEU A N 1
ATOM 2066 C CA . LEU A 1 264 ? -14.692 -4.192 32.906 1.00 91.38 264 LEU A CA 1
ATOM 2067 C C . LEU A 1 264 ? -13.428 -3.447 32.456 1.00 91.38 264 LEU A C 1
ATOM 2069 O O . LEU A 1 264 ? -12.993 -3.633 31.326 1.00 91.38 264 LEU A O 1
ATOM 2073 N N . GLU A 1 265 ? -12.807 -2.649 33.331 1.00 91.50 265 GLU A N 1
ATOM 2074 C CA . GLU A 1 265 ? -11.534 -1.968 33.057 1.00 91.50 265 GLU A CA 1
ATOM 2075 C C . GLU A 1 265 ? -10.434 -2.991 32.791 1.00 91.50 265 GLU A C 1
ATOM 2077 O O . GLU A 1 265 ? -9.718 -2.864 31.806 1.00 91.50 265 GLU A O 1
ATOM 2082 N N . THR A 1 266 ? -10.324 -4.041 33.611 1.00 91.94 266 THR A N 1
ATOM 2083 C CA . THR A 1 266 ? -9.316 -5.093 33.409 1.00 91.94 266 THR A CA 1
ATOM 2084 C C . THR A 1 266 ? -9.520 -5.818 32.082 1.00 91.94 266 THR A C 1
ATOM 2086 O O . THR A 1 266 ? -8.564 -5.989 31.327 1.00 91.94 266 THR A O 1
ATOM 2089 N N . LEU A 1 267 ? -10.760 -6.202 31.780 1.00 92.69 267 LEU A N 1
ATOM 2090 C CA . LEU A 1 267 ? -11.129 -6.883 30.542 1.00 92.69 267 LEU A CA 1
ATOM 2091 C C . LEU A 1 267 ? -10.831 -6.000 29.321 1.00 92.69 267 LEU A C 1
ATOM 2093 O O . LEU A 1 267 ? -10.114 -6.423 28.411 1.00 92.69 267 LEU A O 1
ATOM 2097 N N . LEU A 1 268 ? -11.321 -4.757 29.318 1.00 92.81 268 LEU A N 1
ATOM 2098 C CA . LEU A 1 268 ? -11.138 -3.837 28.199 1.00 92.81 268 LEU A CA 1
ATOM 2099 C C . LEU A 1 268 ? -9.669 -3.451 28.029 1.00 92.81 268 LEU A C 1
ATOM 2101 O O . LEU A 1 268 ? -9.182 -3.419 26.905 1.00 92.81 268 LEU A O 1
ATOM 2105 N N . ARG A 1 269 ? -8.938 -3.222 29.123 1.00 94.12 269 ARG A N 1
ATOM 2106 C CA . ARG A 1 269 ? -7.492 -2.974 29.089 1.00 94.12 269 ARG A CA 1
ATOM 2107 C C . ARG A 1 269 ? -6.754 -4.151 28.461 1.00 94.12 269 ARG A C 1
ATOM 2109 O O . ARG A 1 269 ? -5.971 -3.932 27.549 1.00 94.12 269 ARG A O 1
ATOM 2116 N N . ASN A 1 270 ? -7.024 -5.386 28.887 1.00 94.00 270 ASN A N 1
ATOM 2117 C CA . ASN A 1 270 ? -6.376 -6.572 28.319 1.00 94.00 270 ASN A CA 1
ATOM 2118 C C . ASN A 1 270 ? -6.663 -6.715 26.816 1.00 94.00 270 ASN A C 1
ATOM 2120 O O . ASN A 1 270 ? -5.766 -7.062 26.042 1.00 94.00 270 ASN A O 1
ATOM 2124 N N . HIS A 1 271 ? -7.895 -6.416 26.396 1.00 94.25 271 HIS A N 1
ATOM 2125 C CA . HIS A 1 271 ? -8.275 -6.412 24.987 1.00 94.25 271 HIS A CA 1
ATOM 2126 C C . HIS A 1 271 ? -7.568 -5.303 24.202 1.00 94.25 271 HIS A C 1
ATOM 2128 O O . HIS A 1 271 ? -6.928 -5.597 23.196 1.00 94.25 271 HIS A O 1
ATOM 2134 N N . LEU A 1 272 ? -7.595 -4.057 24.684 1.00 94.31 272 LEU A N 1
ATOM 2135 C CA . LEU A 1 272 ? -6.917 -2.923 24.048 1.00 94.31 272 LEU A CA 1
ATOM 2136 C C . LEU A 1 272 ? -5.399 -3.127 23.985 1.00 94.31 272 LEU A C 1
ATOM 2138 O O . LEU A 1 272 ? -4.802 -2.855 22.953 1.00 94.31 272 LEU A O 1
ATOM 2142 N N . SER A 1 273 ? -4.771 -3.680 25.026 1.00 94.62 273 SER A N 1
ATOM 2143 C CA . SER A 1 273 ? -3.349 -4.049 25.002 1.00 94.62 273 SER A CA 1
ATOM 2144 C C . SER A 1 273 ? -3.056 -5.181 24.014 1.00 94.62 273 SER A C 1
ATOM 2146 O O . SER A 1 273 ? -1.977 -5.236 23.431 1.00 94.62 273 SER A O 1
ATOM 2148 N N . SER A 1 274 ? -3.992 -6.108 23.807 1.00 94.75 274 SER A N 1
ATOM 2149 C CA . SER A 1 274 ? -3.840 -7.160 22.793 1.00 94.75 274 SER A CA 1
ATOM 2150 C C . SER A 1 274 ? -4.016 -6.608 21.379 1.00 94.75 274 SER A C 1
ATOM 2152 O O . SER A 1 274 ? -3.216 -6.941 20.509 1.00 94.75 274 SER A O 1
ATOM 2154 N N . LEU A 1 275 ? -4.988 -5.715 21.164 1.00 94.62 275 LEU A N 1
ATOM 2155 C CA . LEU A 1 275 ? -5.149 -4.969 19.915 1.00 94.62 275 LEU A CA 1
ATOM 2156 C C . LEU A 1 275 ? -3.934 -4.091 19.613 1.00 94.62 275 LEU A C 1
ATOM 2158 O O . LEU A 1 275 ? -3.508 -4.024 18.466 1.00 94.62 275 LEU A O 1
ATOM 2162 N N . ASP A 1 276 ? -3.356 -3.442 20.620 1.00 93.94 276 ASP A N 1
ATOM 2163 C CA . ASP A 1 276 ? -2.183 -2.597 20.436 1.00 93.94 276 ASP A CA 1
ATOM 2164 C C . ASP A 1 276 ? -0.933 -3.421 20.100 1.00 93.94 276 ASP A C 1
ATOM 2166 O O . ASP A 1 276 ? -0.211 -3.079 19.167 1.00 93.94 276 ASP A O 1
ATOM 2170 N N . ARG A 1 277 ? -0.717 -4.567 20.761 1.00 94.25 277 ARG A N 1
ATOM 2171 C CA . ARG A 1 277 ? 0.338 -5.518 20.360 1.00 94.25 277 ARG A CA 1
ATOM 2172 C C . ARG A 1 277 ? 0.140 -6.026 18.934 1.00 94.25 277 ARG A C 1
ATOM 2174 O O . ARG A 1 277 ? 1.098 -6.086 18.169 1.00 94.25 277 ARG A O 1
ATOM 2181 N N . TRP A 1 278 ? -1.099 -6.357 18.569 1.00 95.19 278 TRP A N 1
ATOM 2182 C CA . TRP A 1 278 ? -1.438 -6.763 17.207 1.00 95.19 278 TRP A CA 1
ATOM 2183 C C . TRP A 1 278 ? -1.146 -5.644 16.197 1.00 95.19 278 TRP A C 1
ATOM 2185 O O . TRP A 1 278 ? -0.508 -5.894 15.178 1.00 95.19 278 TRP A O 1
ATOM 2195 N N . ARG A 1 279 ? -1.523 -4.398 16.512 1.00 94.56 279 ARG A N 1
ATOM 2196 C CA . ARG A 1 279 ? -1.234 -3.211 15.695 1.00 94.56 279 ARG A CA 1
ATOM 2197 C C . ARG A 1 279 ? 0.267 -3.017 15.495 1.00 94.56 279 ARG A C 1
ATOM 2199 O O . ARG A 1 279 ? 0.681 -2.794 14.365 1.00 94.56 279 ARG A O 1
ATOM 2206 N N . HIS A 1 280 ? 1.073 -3.108 16.554 1.00 93.50 280 HIS A N 1
ATOM 2207 C CA . HIS A 1 280 ? 2.532 -2.986 16.454 1.00 93.50 280 HIS A CA 1
ATOM 2208 C C . HIS A 1 280 ? 3.127 -4.067 15.551 1.00 93.50 280 HIS A C 1
ATOM 2210 O O . HIS A 1 280 ? 3.932 -3.760 14.676 1.00 93.50 280 HIS A O 1
ATOM 2216 N N . ALA A 1 281 ? 2.691 -5.319 15.703 1.00 93.56 281 ALA A N 1
ATOM 2217 C CA . ALA A 1 281 ? 3.144 -6.395 14.831 1.00 93.56 281 ALA A CA 1
ATOM 2218 C C . ALA A 1 281 ? 2.732 -6.173 13.368 1.00 93.56 281 ALA A C 1
ATOM 2220 O O . ALA A 1 281 ? 3.547 -6.378 12.477 1.00 93.56 281 ALA A O 1
ATOM 2221 N N . ALA A 1 282 ? 1.507 -5.702 13.116 1.00 94.06 282 ALA A N 1
ATOM 2222 C CA . ALA A 1 282 ? 1.038 -5.390 11.768 1.00 94.06 282 ALA A CA 1
ATOM 2223 C C . ALA A 1 282 ? 1.784 -4.197 11.142 1.00 94.06 282 ALA A C 1
ATOM 2225 O O . ALA A 1 282 ? 2.103 -4.232 9.959 1.00 94.06 282 ALA A O 1
ATOM 2226 N N . LEU A 1 283 ? 2.104 -3.156 11.921 1.00 94.06 283 LEU A N 1
ATOM 2227 C CA . LEU A 1 283 ? 2.938 -2.036 11.467 1.00 94.06 283 LEU A CA 1
ATOM 2228 C C . LEU A 1 283 ? 4.367 -2.485 11.157 1.00 94.06 283 LEU A C 1
ATOM 2230 O O . LEU A 1 283 ? 4.938 -2.063 10.155 1.00 94.06 283 LEU A O 1
ATOM 2234 N N . SER A 1 284 ? 4.931 -3.353 11.998 1.00 92.94 284 SER A N 1
ATOM 2235 C CA . SER A 1 284 ? 6.249 -3.938 11.769 1.00 92.94 284 SER A CA 1
ATOM 2236 C C . SER A 1 284 ? 6.259 -4.778 10.491 1.00 92.94 284 SER A C 1
ATOM 2238 O O . SER A 1 284 ? 7.132 -4.592 9.649 1.00 92.94 284 SER A O 1
ATOM 2240 N N . ASP A 1 285 ? 5.264 -5.645 10.300 1.00 94.31 285 ASP A N 1
ATOM 2241 C CA . ASP A 1 285 ? 5.079 -6.444 9.084 1.00 94.31 285 ASP A CA 1
ATOM 2242 C C . ASP A 1 285 ? 4.948 -5.562 7.831 1.00 94.31 285 ASP A C 1
ATOM 2244 O O . ASP A 1 285 ? 5.675 -5.757 6.857 1.00 94.31 285 ASP A O 1
ATOM 2248 N N . LEU A 1 286 ? 4.112 -4.519 7.885 1.00 95.00 286 LEU A N 1
ATOM 2249 C CA . LEU A 1 286 ? 3.987 -3.529 6.812 1.00 95.00 286 LEU A CA 1
ATOM 2250 C C . LEU A 1 286 ? 5.327 -2.845 6.507 1.00 95.00 286 LEU A C 1
ATOM 2252 O O . LEU A 1 286 ? 5.689 -2.695 5.340 1.00 95.00 286 LEU A O 1
ATOM 2256 N N . GLY A 1 287 ? 6.071 -2.445 7.541 1.00 94.38 287 GLY A N 1
ATOM 2257 C CA . GLY A 1 287 ? 7.389 -1.830 7.401 1.00 94.38 287 GLY A CA 1
ATOM 2258 C C . GLY A 1 287 ? 8.396 -2.750 6.708 1.00 94.38 287 GLY A C 1
ATOM 2259 O O . GLY A 1 287 ? 9.080 -2.314 5.781 1.00 94.38 287 GLY A O 1
ATOM 2260 N N . HIS A 1 288 ? 8.447 -4.028 7.095 1.00 94.00 288 HIS A N 1
ATOM 2261 C CA . HIS A 1 288 ? 9.307 -5.027 6.452 1.00 94.00 288 HIS A CA 1
ATOM 2262 C C . HIS A 1 288 ? 8.890 -5.294 5.003 1.00 94.00 288 HIS A C 1
ATOM 2264 O O . HIS A 1 288 ? 9.742 -5.287 4.116 1.00 94.00 288 HIS A O 1
ATOM 2270 N N . ALA A 1 289 ? 7.591 -5.466 4.739 1.00 95.19 289 ALA A N 1
ATOM 2271 C CA . ALA A 1 289 ? 7.073 -5.672 3.388 1.00 95.19 289 ALA A CA 1
ATOM 2272 C C . ALA A 1 289 ? 7.389 -4.479 2.471 1.00 95.19 289 ALA A C 1
ATOM 2274 O O . ALA A 1 289 ? 7.809 -4.654 1.327 1.00 95.19 289 ALA A O 1
ATOM 2275 N N . PHE A 1 290 ? 7.233 -3.255 2.980 1.00 95.75 290 PHE A N 1
ATOM 2276 C CA . PHE A 1 290 ? 7.561 -2.034 2.252 1.00 95.75 290 PHE A CA 1
ATOM 2277 C C . PHE A 1 290 ? 9.066 -1.899 1.982 1.00 95.75 290 PHE A C 1
ATOM 2279 O O . PHE A 1 290 ? 9.463 -1.559 0.865 1.00 95.75 290 PHE A O 1
ATOM 2286 N N . ALA A 1 291 ? 9.910 -2.190 2.978 1.00 94.00 291 ALA A N 1
ATOM 2287 C CA . ALA A 1 291 ? 11.362 -2.178 2.820 1.00 94.00 291 ALA A CA 1
ATOM 2288 C C . ALA A 1 291 ? 11.823 -3.217 1.787 1.00 94.00 291 ALA A C 1
ATOM 2290 O O . ALA A 1 291 ? 12.563 -2.860 0.872 1.00 94.00 291 ALA A O 1
ATOM 2291 N N . GLY A 1 292 ? 11.306 -4.448 1.859 1.00 94.12 292 GLY A N 1
ATOM 2292 C CA . GLY A 1 292 ? 11.591 -5.498 0.879 1.00 94.12 292 GLY A CA 1
ATOM 2293 C C . GLY A 1 292 ? 11.137 -5.124 -0.535 1.00 94.12 292 GLY A C 1
ATOM 2294 O O . GLY A 1 292 ? 11.852 -5.366 -1.503 1.00 94.12 292 GLY A O 1
ATOM 2295 N N . ALA A 1 293 ? 9.998 -4.439 -0.679 1.00 95.06 293 ALA A N 1
ATOM 2296 C CA . ALA A 1 293 ? 9.549 -3.925 -1.974 1.00 95.06 293 ALA A CA 1
ATOM 2297 C C . ALA A 1 293 ? 10.434 -2.787 -2.524 1.00 95.06 293 ALA A C 1
ATOM 2299 O O . ALA A 1 293 ? 10.488 -2.584 -3.740 1.00 95.06 293 ALA A O 1
ATOM 2300 N N . CYS A 1 294 ? 11.105 -2.016 -1.662 1.00 93.31 294 CYS A N 1
ATOM 2301 C CA . CYS A 1 294 ? 12.112 -1.040 -2.089 1.00 93.31 294 CYS A CA 1
ATOM 2302 C C . CYS A 1 294 ? 13.414 -1.736 -2.508 1.00 93.31 294 CYS A C 1
ATOM 2304 O O . CYS A 1 294 ? 13.984 -1.377 -3.535 1.00 93.31 294 CYS A O 1
ATOM 2306 N N . GLU A 1 295 ? 13.855 -2.736 -1.743 1.00 92.81 295 GLU A N 1
ATOM 2307 C CA . GLU A 1 295 ? 15.061 -3.525 -2.017 1.00 92.81 295 GLU A CA 1
ATOM 2308 C C . GLU A 1 295 ? 14.946 -4.287 -3.341 1.00 92.81 295 GLU A C 1
ATOM 2310 O O . GLU A 1 295 ? 15.805 -4.135 -4.203 1.00 92.81 295 GLU A O 1
ATOM 2315 N N . ALA A 1 296 ? 13.813 -4.949 -3.595 1.00 91.88 296 ALA A N 1
ATOM 2316 C CA . ALA A 1 296 ? 13.555 -5.617 -4.872 1.00 91.88 296 ALA A CA 1
ATOM 2317 C C . ALA A 1 296 ? 13.658 -4.664 -6.082 1.00 91.88 296 ALA A C 1
ATOM 2319 O O . ALA A 1 296 ? 14.172 -5.044 -7.132 1.00 91.88 296 ALA A O 1
ATOM 2320 N N . ARG A 1 297 ? 13.215 -3.404 -5.937 1.00 92.06 297 ARG A N 1
ATOM 2321 C CA . ARG A 1 297 ? 13.358 -2.381 -6.990 1.00 92.06 297 ARG A CA 1
ATOM 2322 C C . ARG A 1 297 ? 14.800 -1.901 -7.154 1.00 92.06 297 ARG A C 1
ATOM 2324 O O . ARG A 1 297 ? 15.189 -1.542 -8.263 1.00 92.06 297 ARG A O 1
ATOM 2331 N N . LEU A 1 298 ? 15.583 -1.858 -6.072 1.00 88.75 298 LEU A N 1
ATOM 2332 C CA . LEU A 1 298 ? 17.017 -1.552 -6.144 1.00 88.75 298 LEU A CA 1
ATOM 2333 C C . LEU A 1 298 ? 17.771 -2.663 -6.878 1.00 88.75 298 LEU A C 1
ATOM 2335 O O . LEU A 1 298 ? 18.585 -2.359 -7.749 1.00 88.75 298 LEU A O 1
ATOM 2339 N N . ASP A 1 299 ? 17.462 -3.922 -6.576 1.00 88.38 299 ASP A N 1
ATOM 2340 C CA . ASP A 1 299 ? 18.072 -5.080 -7.231 1.00 88.38 299 ASP A CA 1
ATOM 2341 C C . ASP A 1 299 ? 17.716 -5.133 -8.721 1.00 88.38 299 ASP A C 1
ATOM 2343 O O . ASP A 1 299 ? 18.597 -5.308 -9.564 1.00 88.38 299 ASP A O 1
ATOM 2347 N N . GLU A 1 300 ? 16.449 -4.892 -9.073 1.00 88.06 300 GLU A N 1
ATOM 2348 C CA . GLU A 1 300 ? 16.008 -4.804 -10.470 1.00 88.06 300 GLU A CA 1
ATOM 2349 C C . GLU A 1 300 ? 16.725 -3.665 -11.213 1.00 88.06 300 GLU A C 1
ATOM 2351 O O . GLU A 1 300 ? 17.248 -3.861 -12.314 1.00 88.06 300 GLU A O 1
ATOM 2356 N N . ALA A 1 301 ? 16.834 -2.486 -10.594 1.00 85.25 301 ALA A N 1
ATOM 2357 C CA . ALA A 1 301 ? 17.572 -1.359 -11.159 1.00 85.25 301 ALA A CA 1
ATOM 2358 C C . ALA A 1 301 ? 19.061 -1.685 -11.380 1.00 85.25 301 ALA A C 1
ATOM 2360 O O . ALA A 1 301 ? 19.630 -1.320 -12.415 1.00 85.25 301 ALA A O 1
ATOM 2361 N N . ALA A 1 302 ? 19.693 -2.379 -10.429 1.00 85.19 302 ALA A N 1
ATOM 2362 C CA . ALA A 1 302 ? 21.083 -2.809 -10.530 1.00 85.19 302 ALA A CA 1
ATOM 2363 C C . ALA A 1 302 ? 21.279 -3.845 -11.648 1.00 85.19 302 ALA A C 1
ATOM 2365 O O . ALA A 1 302 ? 22.224 -3.725 -12.434 1.00 85.19 302 ALA A O 1
ATOM 2366 N N . GLN A 1 303 ? 20.361 -4.809 -11.770 1.00 86.88 303 GLN A N 1
ATOM 2367 C CA . GLN A 1 303 ? 20.384 -5.820 -12.826 1.00 86.88 303 GLN A CA 1
ATOM 2368 C C . GLN A 1 303 ? 20.247 -5.178 -14.211 1.00 86.88 303 GLN A C 1
ATOM 2370 O O . GLN A 1 303 ? 21.081 -5.416 -15.083 1.00 86.88 303 GLN A O 1
ATOM 2375 N N . VAL A 1 304 ? 19.273 -4.280 -14.394 1.00 84.44 304 VAL A N 1
ATOM 2376 C CA . VAL A 1 304 ? 19.082 -3.550 -15.660 1.00 84.44 304 VAL A CA 1
ATOM 2377 C C . VAL A 1 304 ? 20.322 -2.722 -16.014 1.00 84.44 304 VAL A C 1
ATOM 2379 O O . VAL A 1 304 ? 20.742 -2.692 -17.174 1.00 84.44 304 VAL A O 1
ATOM 2382 N N . ALA A 1 305 ? 20.950 -2.066 -15.034 1.00 83.19 305 ALA A N 1
ATOM 2383 C CA . ALA A 1 305 ? 22.184 -1.315 -15.262 1.00 83.19 305 ALA A CA 1
ATOM 2384 C C . ALA A 1 305 ? 23.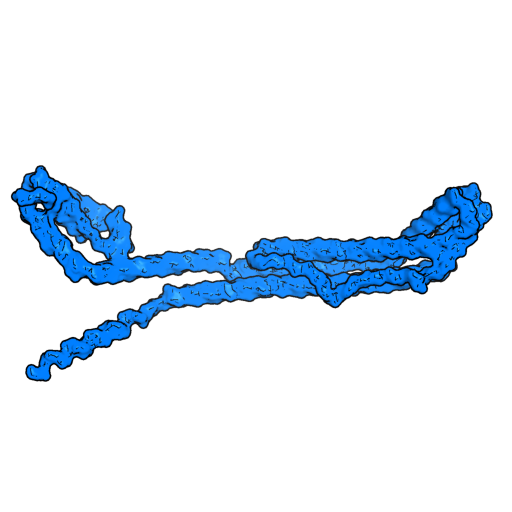350 -2.224 -15.698 1.00 83.19 305 ALA A C 1
ATOM 2386 O O . ALA A 1 305 ? 24.094 -1.863 -16.617 1.00 83.19 305 ALA A O 1
ATOM 2387 N N . SER A 1 306 ? 23.483 -3.400 -15.077 1.00 84.62 306 SER A N 1
ATOM 2388 C CA . SER A 1 306 ? 24.477 -4.419 -15.434 1.00 84.62 306 SER A CA 1
ATOM 2389 C C . SER A 1 306 ? 24.258 -4.951 -16.854 1.00 84.62 306 SER A C 1
ATOM 2391 O O . SER A 1 306 ? 25.184 -4.934 -17.671 1.00 84.62 306 SER A O 1
ATOM 2393 N N . ASP A 1 307 ? 23.021 -5.313 -17.201 1.00 85.44 307 ASP A N 1
ATOM 2394 C CA . ASP A 1 307 ? 22.661 -5.841 -18.522 1.00 85.44 307 ASP A CA 1
ATOM 2395 C C . ASP A 1 307 ? 22.925 -4.813 -19.629 1.00 85.44 307 ASP A C 1
ATOM 2397 O O . ASP A 1 307 ? 23.514 -5.129 -20.669 1.00 85.44 307 ASP A O 1
ATOM 2401 N N . LEU A 1 308 ? 22.577 -3.542 -19.392 1.00 84.06 308 LEU A N 1
ATOM 2402 C CA . LEU A 1 308 ? 22.882 -2.449 -20.318 1.00 84.06 308 LEU A CA 1
ATOM 2403 C C . LEU A 1 308 ? 24.393 -2.238 -20.488 1.00 84.06 308 LEU A C 1
ATOM 2405 O O . LEU A 1 308 ? 24.851 -1.948 -21.600 1.00 84.06 308 LEU A O 1
ATOM 2409 N N . ALA A 1 309 ? 25.183 -2.381 -19.420 1.00 83.06 309 ALA A N 1
ATOM 2410 C CA . ALA A 1 309 ? 26.640 -2.302 -19.496 1.00 83.06 309 ALA A CA 1
ATOM 2411 C C . ALA A 1 309 ? 27.229 -3.476 -20.298 1.00 83.06 309 ALA A C 1
ATOM 2413 O O . ALA A 1 309 ? 28.078 -3.256 -21.169 1.00 83.06 309 ALA A O 1
ATOM 2414 N N . HIS A 1 310 ? 26.727 -4.694 -20.081 1.00 86.38 310 HIS A N 1
ATOM 2415 C CA . HIS A 1 310 ? 27.139 -5.893 -20.813 1.00 86.38 310 HIS A CA 1
ATOM 2416 C C . HIS A 1 310 ? 26.822 -5.792 -22.310 1.00 86.38 310 HIS A C 1
ATOM 2418 O O . HIS A 1 310 ? 27.693 -6.043 -23.149 1.00 86.38 310 HIS A O 1
ATOM 2424 N N . LEU A 1 311 ? 25.608 -5.349 -22.660 1.00 82.69 311 LEU A N 1
ATOM 2425 C CA . LEU A 1 311 ? 25.199 -5.127 -24.050 1.00 82.69 311 LEU A CA 1
ATOM 2426 C C . LEU A 1 311 ? 26.081 -4.084 -24.738 1.00 82.69 311 LEU A C 1
ATOM 2428 O O . LEU A 1 311 ? 26.467 -4.262 -25.891 1.00 82.69 311 LEU A O 1
ATOM 2432 N N . ARG A 1 312 ? 26.464 -3.013 -24.036 1.00 82.25 312 ARG A N 1
ATOM 2433 C CA . ARG A 1 312 ? 27.402 -2.016 -24.574 1.00 82.25 312 ARG A CA 1
ATOM 2434 C C . ARG A 1 312 ? 28.792 -2.574 -24.798 1.00 82.25 312 ARG A C 1
ATOM 2436 O O . ARG A 1 312 ? 29.387 -2.258 -25.822 1.00 82.25 312 ARG A O 1
ATOM 2443 N N . ALA A 1 313 ? 29.312 -3.360 -23.859 1.00 84.38 313 ALA A N 1
ATOM 2444 C CA . ALA A 1 313 ? 30.619 -3.986 -24.004 1.00 84.38 313 ALA A CA 1
ATOM 2445 C C . ALA A 1 313 ? 30.632 -4.929 -25.218 1.00 84.38 313 ALA A C 1
ATOM 2447 O O . ALA A 1 313 ? 31.497 -4.794 -26.082 1.00 84.38 313 ALA A O 1
ATOM 2448 N N . ALA A 1 314 ? 29.611 -5.782 -25.354 1.00 83.81 314 ALA A N 1
ATOM 2449 C CA . ALA A 1 314 ? 29.448 -6.693 -26.490 1.00 83.81 314 ALA A CA 1
ATOM 2450 C C . ALA A 1 314 ? 29.248 -5.958 -27.830 1.00 83.81 314 ALA A C 1
ATOM 2452 O O . ALA A 1 314 ? 29.759 -6.376 -28.865 1.00 83.81 314 ALA A O 1
ATOM 2453 N N . LEU A 1 315 ? 28.539 -4.826 -27.821 1.00 79.88 315 LEU A N 1
ATOM 2454 C CA . LEU A 1 315 ? 28.382 -3.964 -28.993 1.00 79.88 315 LEU A CA 1
ATOM 2455 C C . LEU A 1 315 ? 29.579 -3.048 -29.232 1.00 79.88 315 LEU A C 1
ATOM 2457 O O . LEU A 1 315 ? 29.584 -2.341 -30.233 1.00 79.88 315 LEU A O 1
ATOM 2461 N N . ARG A 1 316 ? 30.610 -3.022 -28.387 1.00 79.62 316 ARG A N 1
ATOM 2462 C CA . ARG A 1 316 ? 31.847 -2.250 -28.616 1.00 79.62 316 ARG A CA 1
ATOM 2463 C C . ARG A 1 316 ? 33.037 -3.142 -28.940 1.00 79.62 316 ARG A C 1
ATOM 2465 O O . ARG A 1 316 ? 33.917 -2.681 -29.660 1.00 79.62 316 ARG A O 1
ATOM 2472 N N . SER A 1 317 ? 33.034 -4.407 -28.521 1.00 79.50 317 SER A N 1
ATOM 2473 C CA . SER A 1 317 ? 34.032 -5.371 -28.975 1.00 79.50 317 SER A CA 1
ATOM 2474 C C . SER A 1 317 ? 33.916 -5.539 -30.497 1.00 79.50 317 SER A C 1
ATOM 2476 O O . SER A 1 317 ? 32.836 -5.856 -31.011 1.00 79.50 317 SER A O 1
ATOM 2478 N N . PRO A 1 318 ? 34.967 -5.235 -31.279 1.00 67.06 318 PRO A N 1
ATOM 2479 C CA . PRO A 1 318 ? 34.976 -5.598 -32.686 1.00 67.06 318 PRO A CA 1
ATOM 2480 C C . PRO A 1 318 ? 34.774 -7.110 -32.729 1.00 67.06 318 PRO A C 1
ATOM 2482 O O . PRO A 1 318 ? 35.466 -7.857 -32.045 1.00 67.06 318 PRO A O 1
ATOM 2485 N N . THR A 1 319 ? 33.733 -7.553 -33.423 1.00 59.94 319 THR A N 1
ATOM 2486 C CA . THR A 1 319 ? 33.458 -8.973 -33.585 1.00 59.94 319 THR A CA 1
ATOM 2487 C C . THR A 1 319 ? 34.602 -9.528 -34.420 1.00 59.94 319 THR A C 1
ATOM 2489 O O . THR A 1 319 ? 34.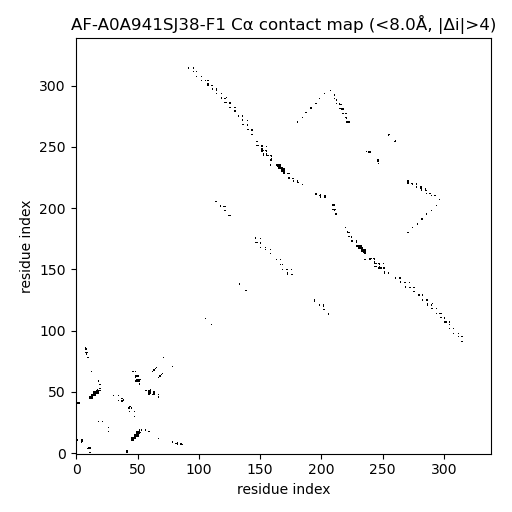598 -9.395 -35.640 1.00 59.94 319 THR A O 1
ATOM 2492 N N . ASP A 1 320 ? 35.604 -10.082 -33.749 1.00 52.44 320 ASP A N 1
ATOM 2493 C CA . ASP A 1 320 ?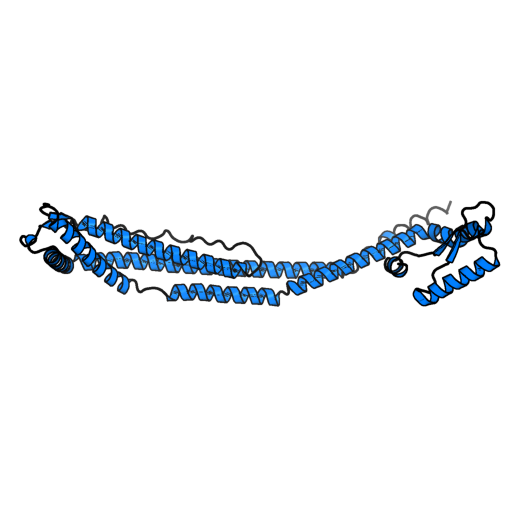 36.813 -10.677 -34.318 1.00 52.44 320 ASP A CA 1
ATOM 2494 C C . ASP A 1 320 ? 36.505 -12.051 -34.941 1.00 52.44 320 ASP A C 1
ATOM 2496 O O . ASP A 1 320 ? 37.152 -13.053 -34.677 1.00 52.44 320 ASP A O 1
ATOM 2500 N N . ARG A 1 321 ? 35.409 -12.134 -35.705 1.00 54.03 321 ARG A N 1
ATOM 2501 C CA . ARG A 1 321 ? 34.923 -13.369 -36.349 1.00 54.03 321 ARG A CA 1
ATOM 2502 C C . ARG A 1 321 ? 35.073 -13.324 -37.868 1.00 54.03 321 ARG A C 1
ATOM 2504 O O . ARG A 1 321 ? 34.300 -13.946 -38.581 1.00 54.03 321 ARG A O 1
ATOM 2511 N N . GLY A 1 322 ? 36.007 -12.518 -38.367 1.00 51.66 322 GLY A N 1
ATOM 2512 C CA . GLY A 1 322 ? 36.177 -12.294 -39.802 1.00 51.66 322 GLY A CA 1
ATOM 2513 C C . GLY A 1 322 ? 37.438 -12.889 -40.422 1.00 51.66 322 GLY A C 1
ATOM 2514 O O . GLY A 1 322 ? 37.543 -12.836 -41.643 1.00 51.66 322 GLY A O 1
ATOM 2515 N N . SER A 1 323 ? 38.395 -13.399 -39.639 1.00 52.00 323 SER A N 1
ATOM 2516 C CA . SER A 1 323 ? 39.684 -13.853 -40.182 1.00 52.00 323 SER A CA 1
ATOM 2517 C C . SER A 1 323 ? 39.818 -15.364 -40.378 1.00 52.00 323 SER A C 1
ATOM 2519 O O . SER A 1 323 ? 40.596 -15.748 -41.242 1.00 52.00 323 SER A O 1
ATOM 2521 N N . ASP A 1 324 ? 39.057 -16.210 -39.676 1.00 52.12 324 ASP A N 1
ATOM 2522 C CA . ASP A 1 324 ? 39.302 -17.665 -39.729 1.00 52.12 324 ASP A CA 1
ATOM 2523 C C . ASP A 1 324 ? 38.699 -18.364 -40.963 1.00 52.12 324 ASP A C 1
ATOM 2525 O O . ASP A 1 324 ? 39.279 -19.321 -41.465 1.00 52.12 324 ASP A O 1
ATOM 2529 N N . ASP A 1 325 ? 37.625 -17.839 -41.562 1.00 54.03 325 ASP A N 1
ATOM 2530 C CA . ASP A 1 325 ? 37.002 -18.483 -42.737 1.00 54.03 325 ASP A CA 1
ATOM 2531 C C . ASP A 1 325 ? 37.701 -18.145 -44.075 1.00 54.03 325 ASP A C 1
ATOM 2533 O O . ASP A 1 325 ? 37.317 -18.648 -45.134 1.00 54.03 325 ASP A O 1
ATOM 2537 N N . ALA A 1 326 ? 38.724 -17.278 -44.070 1.00 53.47 326 ALA A N 1
ATOM 2538 C CA . ALA A 1 326 ? 39.454 -16.896 -45.284 1.00 53.47 326 ALA A CA 1
ATOM 2539 C C . ALA A 1 326 ? 40.734 -17.719 -45.531 1.00 53.47 326 ALA A C 1
ATOM 2541 O O . ALA A 1 326 ? 41.238 -17.707 -46.658 1.00 53.47 326 ALA A O 1
ATOM 2542 N N . GLU A 1 327 ? 41.251 -18.445 -44.532 1.00 51.44 327 GLU A N 1
ATOM 2543 C CA . GLU A 1 327 ? 42.446 -19.289 -44.702 1.00 51.44 327 GLU A CA 1
ATOM 2544 C C . GLU A 1 327 ? 42.125 -20.718 -45.166 1.00 51.44 327 GLU A C 1
ATOM 2546 O O . GLU A 1 327 ? 42.892 -21.284 -45.945 1.00 51.44 327 GLU A O 1
ATOM 2551 N N . GLU A 1 328 ? 40.948 -21.269 -44.853 1.00 52.97 328 GLU A N 1
ATOM 2552 C CA . GLU A 1 328 ? 40.613 -22.657 -45.228 1.00 52.97 328 GLU A CA 1
ATOM 2553 C C . GLU A 1 328 ? 40.286 -22.838 -46.732 1.00 52.97 328 GLU A C 1
ATOM 2555 O O . GLU A 1 328 ? 40.281 -23.949 -47.263 1.00 52.97 328 GLU A O 1
ATOM 2560 N N . GLY A 1 329 ? 40.087 -21.739 -47.473 1.00 52.47 329 GLY A N 1
ATOM 2561 C CA . GLY A 1 329 ? 39.837 -21.755 -48.921 1.00 52.47 329 GLY A CA 1
ATOM 2562 C C . GLY A 1 329 ? 41.083 -21.664 -49.814 1.00 52.47 329 GLY A C 1
ATOM 2563 O O . GLY A 1 329 ? 40.976 -21.899 -51.021 1.00 52.47 329 GLY A O 1
ATOM 2564 N N . ARG A 1 330 ? 42.263 -21.317 -49.273 1.00 52.19 330 ARG A N 1
ATOM 2565 C CA . ARG A 1 330 ? 43.502 -21.194 -50.075 1.00 52.19 330 ARG A CA 1
ATOM 2566 C C . ARG A 1 330 ? 44.303 -22.488 -50.181 1.00 52.19 330 ARG A C 1
ATOM 2568 O O . ARG A 1 330 ? 44.987 -22.672 -51.187 1.00 52.19 330 ARG A O 1
ATOM 2575 N N . ASP A 1 331 ? 44.143 -23.418 -49.246 1.00 53.88 331 ASP A N 1
ATOM 2576 C CA . ASP A 1 331 ? 44.888 -24.684 -49.276 1.00 53.88 331 ASP A CA 1
ATOM 2577 C C . ASP A 1 331 ? 44.254 -25.763 -50.167 1.00 53.88 331 ASP A C 1
ATOM 2579 O O . ASP A 1 331 ? 44.933 -26.703 -50.588 1.00 53.88 331 ASP A O 1
ATOM 2583 N N . ALA A 1 332 ? 42.987 -25.605 -50.563 1.00 54.44 332 ALA A N 1
ATOM 2584 C CA . ALA A 1 332 ? 42.325 -26.552 -51.461 1.00 54.44 332 ALA A CA 1
ATOM 2585 C C . ALA A 1 332 ? 42.724 -26.390 -52.944 1.00 54.44 332 ALA A C 1
ATOM 2587 O O . ALA A 1 332 ? 42.569 -27.335 -53.719 1.00 54.44 332 ALA A O 1
ATOM 2588 N N . HIS A 1 333 ? 43.267 -25.238 -53.362 1.00 53.84 333 HIS A N 1
ATOM 2589 C CA . HIS A 1 333 ? 43.536 -24.976 -54.785 1.00 53.84 333 HIS A CA 1
ATOM 2590 C C . HIS A 1 333 ? 44.977 -25.247 -55.249 1.00 53.84 333 HIS A C 1
ATOM 2592 O O . HIS A 1 333 ? 45.224 -25.278 -56.455 1.00 53.84 333 HIS A O 1
ATOM 2598 N N . THR A 1 334 ? 45.910 -25.533 -54.337 1.00 55.12 334 THR A N 1
ATOM 2599 C CA . THR A 1 334 ? 47.339 -25.727 -54.668 1.00 55.12 334 THR A CA 1
ATOM 2600 C C . THR A 1 334 ? 47.742 -27.203 -54.858 1.00 55.12 334 THR A C 1
ATOM 2602 O O . THR A 1 334 ? 48.913 -27.494 -55.073 1.00 55.12 334 THR A O 1
ATOM 2605 N N . ARG A 1 335 ? 46.803 -28.166 -54.820 1.00 52.84 335 ARG A N 1
ATOM 2606 C CA . ARG A 1 335 ? 47.110 -29.614 -54.945 1.00 52.84 335 ARG A CA 1
ATOM 2607 C C . ARG A 1 335 ? 46.703 -30.300 -56.259 1.00 52.84 335 ARG A C 1
ATOM 2609 O O . ARG A 1 335 ? 46.829 -31.515 -56.344 1.00 52.84 335 ARG A O 1
ATOM 2616 N N . LEU A 1 336 ? 46.261 -29.578 -57.294 1.00 55.19 336 LEU A N 1
ATOM 2617 C CA . LEU A 1 336 ? 45.759 -30.205 -58.538 1.00 55.19 336 LEU A CA 1
ATOM 2618 C C . LEU A 1 336 ? 46.610 -30.003 -59.807 1.00 55.19 336 LEU A C 1
ATOM 2620 O O . LEU A 1 336 ? 46.197 -30.433 -60.880 1.00 55.19 336 LEU A O 1
ATOM 2624 N N . HIS A 1 337 ? 47.821 -29.446 -59.714 1.00 53.09 337 HIS A N 1
ATOM 2625 C CA . HIS A 1 337 ? 48.765 -29.418 -60.842 1.00 53.09 337 HIS A CA 1
ATOM 2626 C C . HIS A 1 337 ? 50.128 -29.991 -60.443 1.00 53.09 337 HIS A C 1
ATOM 2628 O O . HIS A 1 337 ? 51.046 -29.270 -60.067 1.00 53.09 337 HIS A O 1
ATOM 2634 N N . GLY A 1 338 ? 50.233 -31.314 -60.518 1.00 54.31 338 GLY A N 1
ATOM 2635 C CA . GLY A 1 338 ? 51.462 -32.071 -60.309 1.00 54.31 338 GLY A CA 1
ATOM 2636 C C . GLY A 1 338 ? 51.211 -33.547 -60.595 1.00 54.31 338 GLY A C 1
ATOM 2637 O O . GLY A 1 338 ? 51.084 -34.334 -59.663 1.00 54.31 338 GLY A O 1
ATOM 2638 N N . GLY A 1 339 ? 51.065 -33.884 -61.876 1.00 45.25 339 GLY A N 1
ATOM 2639 C CA . GLY A 1 339 ? 50.869 -35.238 -62.395 1.00 45.25 339 GLY A CA 1
ATOM 2640 C C . GLY A 1 339 ? 51.065 -35.250 -63.896 1.00 45.25 339 GLY A C 1
ATOM 2641 O O . GLY A 1 339 ? 50.303 -34.510 -64.559 1.00 45.25 339 GLY A O 1
#

pLDDT: mean 85.31, std 10.9, range [45.25, 97.44]

Sequence (339 aa):
LIDALRRSGSAVIVLLTKADRLGERDRWEVYGHVTARLQTGVDPQVPVFFASSTSSDTTPRDDWIARGLQPFVARRETLKSVSLHHKVQRIRADIIRCLEQLSGRLSAGVLNQRIASVQREGINLVADAERRAVDPQAESRIQIDRLLREVAHNAAELSWQGDEAAMQLAAMIEASLTARADAARRDIVRKLELLAAQCGDLLAKIDGPAFAWQAQAMPLPTLDVGALVPVLEVPRPWFAGFGAWVVQWYLLRKLRRRRLPATLETLLRNHLSSLDRWRHAALSDLGHAFAGACEARLDEAAQVASDLAHLRAALRSPTDRGSDDAEEGRDAHTRLHGG

Secondary structure (DSSP, 8-state):
-HHHHHHTT----EEEE-GGGS-HHHHHHHHHHHHHHHHHHT-TT--EEEE---TT--HHHHHIIIIIIHHHHHTHHHHHHHHHHHHHHHHHHHHHHHHHHHHHHT-HHHHHHHHHHHHHHHHHHHHHHHHT---HHHHHHHHHHHHHHHHHHHHHHHHHH---SEEEHHHHHHHHHHHHHHHHHHHHHHHHHHHHHHHHHHHHTSSSSPP-----S-PPPPP--TTT----EEEPPGGGGG-HHHHHHHHHHHHHHSSHHHHHHHHHHHHHHHHHHHHHHHHHHHHHHHHHHHHHHHHHHHHHHHHHHHHHHHTTS----SSGGGTTTTTTSSSSS--

Radius of gyration: 46.54 Å; Cα contacts (8 Å, |Δi|>4): 257; chains: 1; bounding box: 95×58×128 Å